Protein AF-A0A2E7A4J0-F1 (afdb_monomer_lite)

Sequence (205 aa):
MTERLRIVINPVEHQPTSQVLAVAAALALEWAAPYVTSVIGNDGPFVIQPEDDAVGGLLRLDPERSERLQLAGRDALSEVESQICIAEDDEGNWNIPDRLDSWWVTGVALSATEFVGTTTTGIAIAETLAISNRTEQRCIELLEKSQRWAMEQIDDLLRATATSNPRILADTLLSLSSEVETLADTHAILRARYQADIDTISEHL

Foldseek 3Di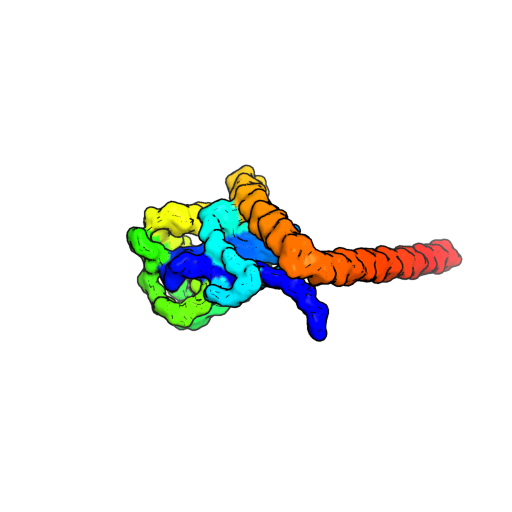:
DQDFAEEEEEQPDLALLSLLLSVLLQLLLCVLCVSYHYYYDDDDPHYDYGDLLSLLSVVSDDPVLLVVLLVLLCVQQVHDDDAQAWDADPVRHTPGDSPDHSSSSNSSLLNHPYQHDDDPSSVSNRVSSPDPDCPDPVSVSSSVSSNVVSVVSVVVSQVVCCVPPVVSVVVSVVVVVVVVVVVVVVVVVVVVVVVVVVVVVVVVD

Radius of gyration: 21.29 Å; chains: 1; bounding box: 58×55×46 Å

Structure (mmCIF, N/CA/C/O backbone):
data_AF-A0A2E7A4J0-F1
#
_entry.id   AF-A0A2E7A4J0-F1
#
loop_
_atom_site.group_PDB
_atom_site.id
_atom_site.type_symbol
_atom_site.label_atom_id
_atom_site.label_alt_id
_atom_site.label_comp_id
_atom_site.label_asym_id
_atom_site.label_entity_id
_atom_site.label_seq_id
_atom_site.pdbx_PDB_ins_code
_atom_site.Cartn_x
_atom_site.Cartn_y
_atom_site.Cartn_z
_atom_site.occupancy
_atom_site.B_iso_or_equiv
_atom_site.auth_seq_id
_atom_site.auth_comp_id
_atom_site.auth_asym_id
_atom_site.auth_atom_id
_atom_site.pdbx_PDB_model_num
ATOM 1 N N . MET A 1 1 ? 0.629 11.114 -23.740 1.00 42.91 1 MET A N 1
ATOM 2 C CA . MET A 1 1 ? 0.769 10.637 -22.350 1.00 42.91 1 MET A CA 1
ATOM 3 C C . MET A 1 1 ? 1.677 9.430 -22.406 1.00 42.91 1 MET A C 1
ATOM 5 O O . MET A 1 1 ? 1.360 8.526 -23.164 1.00 42.91 1 MET A O 1
ATOM 9 N N . THR A 1 2 ? 2.819 9.455 -21.724 1.00 51.00 2 THR A N 1
ATOM 10 C CA . THR A 1 2 ? 3.721 8.299 -21.626 1.00 51.00 2 THR A CA 1
ATOM 11 C C . THR A 1 2 ? 2.954 7.162 -20.952 1.00 51.00 2 THR A C 1
ATOM 13 O O . THR A 1 2 ? 2.375 7.383 -19.887 1.00 51.00 2 THR A O 1
ATOM 16 N N . GLU A 1 3 ? 2.871 5.990 -21.582 1.00 62.53 3 GLU A N 1
ATOM 17 C CA . GLU A 1 3 ? 2.291 4.803 -20.949 1.00 62.53 3 GLU A CA 1
ATOM 18 C C . GLU A 1 3 ? 3.150 4.466 -19.727 1.00 62.53 3 GLU A C 1
ATOM 20 O O . GLU A 1 3 ? 4.309 4.085 -19.861 1.00 62.53 3 GLU A O 1
ATOM 25 N N . ARG A 1 4 ? 2.615 4.698 -18.524 1.00 73.94 4 ARG A N 1
ATOM 26 C CA . ARG A 1 4 ? 3.288 4.335 -17.275 1.00 73.94 4 ARG A CA 1
ATOM 27 C C . ARG A 1 4 ? 2.961 2.892 -16.932 1.00 73.94 4 ARG A C 1
ATOM 29 O O . ARG A 1 4 ? 1.834 2.442 -17.146 1.00 73.94 4 ARG A O 1
ATOM 36 N N . LEU A 1 5 ? 3.935 2.201 -16.348 1.00 89.38 5 LEU A N 1
ATOM 37 C CA . LEU A 1 5 ? 3.707 0.922 -15.688 1.00 89.38 5 LEU A CA 1
ATOM 38 C C . LEU A 1 5 ? 2.566 1.074 -14.682 1.00 89.38 5 LEU A C 1
ATOM 40 O O . LEU A 1 5 ? 2.561 2.015 -13.886 1.00 89.38 5 LEU A O 1
ATOM 44 N N . ARG A 1 6 ? 1.586 0.173 -14.744 1.00 91.94 6 ARG A N 1
ATOM 45 C CA . ARG A 1 6 ? 0.378 0.252 -13.924 1.00 91.94 6 ARG A CA 1
ATOM 46 C C . ARG A 1 6 ? 0.058 -1.101 -13.311 1.00 91.94 6 ARG A C 1
ATOM 48 O O . ARG A 1 6 ? -0.037 -2.084 -14.039 1.00 91.94 6 ARG A O 1
ATOM 55 N N . ILE A 1 7 ? -0.177 -1.100 -12.004 1.00 94.69 7 ILE A N 1
ATOM 56 C CA . ILE A 1 7 ? -0.717 -2.233 -11.252 1.00 94.69 7 ILE A CA 1
ATOM 57 C C . ILE A 1 7 ? -2.124 -1.862 -10.793 1.00 94.69 7 ILE A C 1
ATOM 59 O O . ILE A 1 7 ? -2.359 -0.765 -10.279 1.00 94.69 7 ILE A O 1
ATOM 63 N N . VAL A 1 8 ? -3.065 -2.776 -10.996 1.00 95.19 8 VAL A N 1
ATOM 64 C CA . VAL A 1 8 ? -4.422 -2.677 -10.468 1.00 95.19 8 VAL A CA 1
ATOM 65 C C . VAL A 1 8 ? -4.561 -3.641 -9.302 1.00 95.19 8 VAL A C 1
ATOM 67 O O . VAL A 1 8 ? -4.336 -4.837 -9.449 1.00 95.19 8 VAL A O 1
ATOM 70 N N . ILE A 1 9 ? -4.912 -3.108 -8.141 1.00 96.19 9 ILE A N 1
ATOM 71 C CA . ILE A 1 9 ? -5.111 -3.868 -6.913 1.00 96.19 9 ILE A CA 1
ATOM 72 C C . ILE A 1 9 ? -6.598 -4.149 -6.809 1.00 96.19 9 ILE A C 1
ATOM 74 O O . ILE A 1 9 ? -7.396 -3.230 -6.614 1.00 96.19 9 ILE A O 1
ATOM 78 N N . ASN A 1 10 ? -6.955 -5.415 -6.962 1.00 94.50 10 ASN A N 1
ATOM 79 C CA . ASN A 1 10 ? -8.327 -5.866 -6.881 1.00 94.50 10 ASN A CA 1
ATOM 80 C C . ASN A 1 10 ? -8.594 -6.410 -5.473 1.00 94.50 10 ASN A C 1
ATOM 82 O O . ASN A 1 10 ? -8.055 -7.470 -5.136 1.00 94.50 10 ASN A O 1
ATOM 86 N N . PRO A 1 11 ? -9.383 -5.714 -4.636 1.00 89.56 11 PRO A N 1
ATOM 87 C CA . PRO A 1 11 ? -9.842 -6.298 -3.387 1.00 89.56 11 PRO A CA 1
ATOM 88 C C . PRO A 1 11 ? -10.681 -7.533 -3.733 1.00 89.56 11 PRO A C 1
ATOM 90 O O . PRO A 1 11 ? -11.629 -7.442 -4.508 1.00 89.56 11 PRO A O 1
ATOM 93 N N . VAL A 1 12 ? -10.301 -8.695 -3.193 1.00 75.88 12 VAL A N 1
ATOM 94 C CA . VAL A 1 12 ? -10.914 -9.994 -3.537 1.00 75.88 12 VAL A CA 1
ATOM 95 C C . VAL A 1 12 ? -12.431 -9.966 -3.323 1.00 75.88 12 VAL A C 1
ATOM 97 O O . VAL A 1 12 ? -13.177 -10.618 -4.052 1.00 75.88 12 VAL A O 1
ATOM 100 N N . GLU A 1 13 ? -12.880 -9.156 -2.365 1.00 79.06 13 GLU A N 1
ATOM 101 C CA . GLU A 1 13 ? -14.264 -9.034 -1.941 1.00 79.06 13 GLU A CA 1
ATOM 102 C C . GLU A 1 13 ? -14.595 -7.580 -1.521 1.00 79.06 13 GLU A C 1
ATOM 104 O O . GLU A 1 13 ? -13.719 -6.714 -1.402 1.00 79.06 13 GLU A O 1
ATOM 109 N N . HIS A 1 14 ? -15.883 -7.274 -1.332 1.00 82.06 14 HIS A N 1
ATOM 110 C CA . HIS A 1 14 ? -16.352 -5.912 -1.037 1.00 82.06 14 HIS A CA 1
ATOM 111 C C . HIS A 1 14 ? -16.321 -5.537 0.450 1.00 82.06 14 HIS A C 1
ATOM 113 O O . HIS A 1 14 ? -16.636 -4.392 0.772 1.00 82.06 14 HIS A O 1
ATOM 119 N N . GLN A 1 15 ? -15.935 -6.446 1.350 1.00 90.62 15 GLN A N 1
ATOM 120 C CA . GLN A 1 15 ? -15.975 -6.151 2.779 1.00 90.62 15 GLN A CA 1
ATOM 121 C C . GLN A 1 15 ? -14.879 -5.156 3.182 1.00 90.62 15 GLN A C 1
ATOM 123 O O . GLN A 1 15 ? -13.783 -5.160 2.603 1.00 90.62 15 GLN A O 1
ATOM 128 N N . PRO A 1 16 ? -15.141 -4.326 4.205 1.00 92.62 16 PRO A N 1
ATOM 129 C CA . PRO A 1 16 ? -14.203 -3.349 4.734 1.00 92.62 16 PRO A CA 1
ATOM 130 C C . PRO A 1 16 ? -12.771 -3.856 4.960 1.00 92.62 16 PRO A C 1
ATOM 132 O O . PRO A 1 16 ? -11.822 -3.177 4.564 1.00 92.62 16 PRO A O 1
ATOM 135 N N . THR A 1 17 ? -12.589 -5.057 5.515 1.00 94.62 17 THR A N 1
ATOM 136 C CA . THR A 1 17 ? -11.255 -5.644 5.733 1.00 94.62 17 THR A CA 1
ATOM 137 C C . THR A 1 17 ? -10.464 -5.782 4.429 1.00 94.62 17 THR A C 1
ATOM 139 O O . THR A 1 17 ? -9.330 -5.305 4.334 1.00 94.62 17 THR A O 1
ATOM 142 N N . SER A 1 18 ? -11.079 -6.352 3.390 1.00 93.94 18 SER A N 1
ATOM 143 C CA . SER A 1 18 ? -10.480 -6.500 2.055 1.00 93.94 18 SER A CA 1
ATOM 144 C C . SER A 1 18 ? -10.152 -5.146 1.417 1.00 93.94 18 SER A C 1
ATOM 146 O O . SER A 1 18 ? -9.137 -4.996 0.732 1.00 93.94 18 SER A O 1
ATOM 148 N N . GLN A 1 19 ? -10.981 -4.131 1.671 1.00 94.06 19 GLN A N 1
ATOM 149 C CA . GLN A 1 19 ? -10.748 -2.770 1.188 1.00 94.06 19 GLN A CA 1
ATOM 150 C C . GLN A 1 19 ? -9.535 -2.110 1.864 1.00 94.06 19 GLN A C 1
ATOM 152 O O . GLN A 1 19 ? -8.721 -1.486 1.180 1.00 94.06 19 GLN A O 1
ATOM 157 N N . VAL A 1 20 ? -9.367 -2.276 3.180 1.00 95.75 20 VAL A N 1
ATOM 158 C CA . VAL A 1 20 ? -8.174 -1.782 3.891 1.00 95.75 20 VAL A CA 1
ATOM 159 C C . VAL A 1 20 ? -6.916 -2.502 3.433 1.00 95.75 20 VAL A C 1
ATOM 161 O O . VAL A 1 20 ? -5.883 -1.860 3.229 1.00 95.75 20 VAL A O 1
ATOM 164 N N . LEU A 1 21 ? -7.001 -3.811 3.195 1.00 96.81 21 LEU A N 1
ATOM 165 C CA . LEU A 1 21 ? -5.881 -4.574 2.660 1.00 96.81 21 LEU A CA 1
ATOM 166 C C . LEU A 1 21 ? -5.447 -4.056 1.276 1.00 96.81 21 LEU A C 1
ATOM 168 O O . LEU A 1 21 ? -4.252 -3.911 1.014 1.00 96.81 21 LEU A O 1
ATOM 172 N N . ALA A 1 22 ? -6.399 -3.695 0.411 1.00 96.25 22 ALA A N 1
ATOM 173 C CA . ALA A 1 22 ? -6.097 -3.089 -0.886 1.00 96.25 22 ALA A CA 1
ATOM 174 C C . ALA A 1 22 ? -5.392 -1.725 -0.759 1.00 96.25 22 ALA A C 1
ATOM 176 O O . ALA A 1 22 ? -4.479 -1.429 -1.534 1.00 96.25 22 ALA A O 1
ATOM 177 N N . VAL A 1 23 ? -5.758 -0.910 0.236 1.00 96.50 23 VAL A N 1
ATOM 178 C CA . VAL A 1 23 ? -5.049 0.345 0.537 1.00 96.50 23 VAL A CA 1
ATOM 179 C C . VAL A 1 23 ? -3.640 0.077 1.062 1.00 96.50 23 VAL A C 1
ATOM 181 O O . VAL A 1 23 ? -2.691 0.721 0.612 1.00 96.50 23 VAL A O 1
ATOM 184 N N . ALA A 1 24 ? -3.471 -0.897 1.957 1.00 96.94 24 ALA A N 1
ATOM 185 C CA . ALA A 1 24 ? -2.158 -1.295 2.457 1.00 96.94 24 ALA A CA 1
ATOM 186 C C . ALA A 1 24 ? -1.229 -1.730 1.312 1.00 96.94 24 ALA A C 1
ATOM 188 O O . ALA A 1 24 ? -0.105 -1.241 1.197 1.00 96.94 24 ALA A O 1
ATOM 189 N N . ALA A 1 25 ? -1.736 -2.560 0.399 1.00 97.00 25 ALA A N 1
ATOM 190 C CA . ALA A 1 25 ? -1.042 -2.957 -0.820 1.00 97.00 25 ALA A CA 1
ATOM 191 C C . ALA A 1 25 ? -0.678 -1.769 -1.720 1.00 97.00 25 ALA A C 1
ATOM 193 O O . ALA A 1 25 ? 0.445 -1.703 -2.226 1.00 97.00 25 ALA A O 1
ATOM 194 N N . ALA A 1 26 ? -1.586 -0.803 -1.893 1.00 95.94 26 ALA A N 1
ATOM 195 C CA . ALA A 1 26 ? -1.315 0.393 -2.687 1.00 95.94 26 ALA A CA 1
ATOM 196 C C . ALA A 1 26 ? -0.145 1.195 -2.113 1.00 95.94 26 ALA A C 1
ATOM 198 O O . ALA A 1 26 ? 0.758 1.573 -2.857 1.00 95.94 26 ALA A O 1
ATOM 199 N N . LEU A 1 27 ? -0.126 1.385 -0.793 1.00 95.06 27 LEU A N 1
ATOM 200 C CA . LEU A 1 27 ? 0.941 2.092 -0.084 1.00 95.06 27 LEU A CA 1
ATOM 201 C C . LEU A 1 27 ? 2.273 1.332 -0.127 1.00 95.06 27 LEU A C 1
ATOM 203 O O . LEU A 1 27 ? 3.330 1.944 -0.292 1.00 95.06 27 LEU A O 1
ATOM 207 N N . ALA A 1 28 ? 2.233 0.003 -0.013 1.00 95.62 28 ALA A N 1
ATOM 208 C CA . ALA A 1 28 ? 3.417 -0.842 -0.131 1.00 95.62 28 ALA A CA 1
ATOM 209 C C . ALA A 1 28 ? 4.065 -0.711 -1.522 1.00 95.62 28 ALA A C 1
ATOM 211 O O . ALA A 1 28 ? 5.277 -0.511 -1.629 1.00 95.62 28 ALA A O 1
ATOM 212 N N . LEU A 1 29 ? 3.251 -0.752 -2.582 1.00 94.94 29 LEU A N 1
ATOM 213 C CA . LEU A 1 29 ? 3.708 -0.603 -3.965 1.00 94.94 29 LEU A CA 1
ATOM 214 C C . LEU A 1 29 ? 4.177 0.819 -4.285 1.00 94.94 29 LEU A C 1
ATOM 216 O O . LEU A 1 29 ? 5.214 0.974 -4.925 1.00 94.94 29 LEU A O 1
ATOM 220 N N . GLU A 1 30 ? 3.449 1.845 -3.823 1.00 92.44 30 GLU A N 1
ATOM 221 C CA . GLU A 1 30 ? 3.829 3.260 -3.977 1.00 92.44 30 GLU A CA 1
ATOM 222 C C . GLU A 1 30 ? 5.240 3.501 -3.425 1.00 92.44 30 GLU A C 1
ATOM 224 O O . GLU A 1 30 ? 6.052 4.189 -4.045 1.00 92.44 30 GLU A O 1
ATOM 229 N N . TRP A 1 31 ? 5.557 2.881 -2.286 1.00 90.00 31 TRP A N 1
ATOM 230 C CA . TRP A 1 31 ? 6.870 3.003 -1.669 1.00 90.00 31 TRP A CA 1
ATOM 231 C C . TRP A 1 31 ? 7.952 2.179 -2.380 1.00 90.00 31 TRP A C 1
ATOM 233 O O . TRP A 1 31 ? 9.072 2.658 -2.556 1.00 90.00 31 TRP A O 1
ATOM 243 N N . ALA A 1 32 ? 7.640 0.946 -2.787 1.00 90.38 32 ALA A N 1
ATOM 244 C CA . ALA A 1 32 ? 8.610 0.050 -3.417 1.00 90.38 32 ALA A CA 1
ATOM 245 C C . ALA A 1 32 ? 8.987 0.477 -4.849 1.00 90.38 32 ALA A C 1
ATOM 247 O O . ALA A 1 32 ? 10.144 0.334 -5.249 1.00 90.38 32 ALA A O 1
ATOM 248 N N . ALA A 1 33 ? 8.040 1.022 -5.616 1.00 89.38 33 ALA A N 1
ATOM 249 C CA . ALA A 1 33 ? 8.274 1.519 -6.968 1.00 89.38 33 ALA A CA 1
ATOM 250 C C . ALA A 1 33 ? 7.430 2.772 -7.261 1.00 89.38 33 ALA A C 1
ATOM 252 O O . ALA A 1 33 ? 6.379 2.672 -7.896 1.00 89.38 33 ALA A O 1
ATOM 253 N N . PRO A 1 34 ? 7.915 3.979 -6.916 1.00 85.62 34 PRO A N 1
ATOM 254 C CA . PRO A 1 34 ? 7.180 5.231 -7.147 1.00 85.62 34 PRO A CA 1
ATOM 255 C C . PRO A 1 34 ? 6.966 5.564 -8.637 1.00 85.62 34 PRO A C 1
ATOM 257 O O . PRO A 1 34 ? 6.183 6.446 -8.983 1.00 85.62 34 PRO A O 1
ATOM 260 N N . TYR A 1 35 ? 7.660 4.863 -9.536 1.00 85.50 35 TYR A N 1
ATOM 261 C CA . TYR A 1 35 ? 7.495 4.961 -10.987 1.00 85.50 35 TYR A CA 1
ATOM 262 C C . TYR A 1 35 ? 6.366 4.074 -11.537 1.00 85.50 35 TYR A C 1
ATOM 264 O O . TYR A 1 35 ? 5.996 4.207 -12.707 1.00 85.50 35 TYR A O 1
ATOM 272 N N . VAL A 1 36 ? 5.808 3.183 -10.713 1.00 89.75 36 VAL A N 1
ATOM 273 C CA . VAL A 1 36 ? 4.638 2.364 -11.036 1.00 89.75 36 VAL A CA 1
ATOM 274 C C . VAL A 1 36 ? 3.390 3.053 -10.493 1.00 89.75 36 VAL A C 1
ATOM 276 O O . VAL A 1 36 ? 3.319 3.464 -9.341 1.00 89.75 36 VAL A O 1
ATOM 279 N N . THR A 1 37 ? 2.374 3.185 -11.340 1.00 91.50 37 THR A N 1
ATOM 280 C CA . THR A 1 37 ? 1.069 3.706 -10.932 1.00 91.50 37 THR A CA 1
ATOM 281 C C . THR A 1 37 ? 0.231 2.573 -10.347 1.00 91.50 37 THR A C 1
ATOM 283 O O . THR A 1 37 ? -0.244 1.709 -11.084 1.00 91.50 37 THR A O 1
ATOM 286 N N . SER A 1 38 ? 0.022 2.595 -9.036 1.00 92.62 38 SER A N 1
ATOM 287 C CA . SER A 1 38 ? -0.827 1.633 -8.326 1.00 92.62 38 SER A CA 1
ATOM 288 C C . SER A 1 38 ? -2.217 2.215 -8.108 1.00 92.62 38 SER A C 1
ATOM 290 O O . SER A 1 38 ? -2.352 3.326 -7.597 1.00 92.62 38 SER A O 1
ATOM 292 N N . VAL A 1 39 ? -3.261 1.489 -8.504 1.00 93.06 39 VAL A N 1
ATOM 293 C CA . VAL A 1 39 ? -4.654 1.928 -8.324 1.00 93.06 39 VAL A CA 1
ATOM 294 C C . VAL A 1 39 ? -5.530 0.787 -7.843 1.00 93.06 39 VAL A C 1
ATOM 296 O O . VAL A 1 39 ? -5.368 -0.345 -8.283 1.00 93.06 39 VAL A O 1
ATOM 299 N N . ILE A 1 40 ? -6.490 1.095 -6.977 1.00 93.56 40 ILE A N 1
ATOM 300 C CA . ILE A 1 40 ? -7.493 0.128 -6.531 1.00 93.56 40 ILE A CA 1
ATOM 301 C C . ILE A 1 40 ? -8.599 0.055 -7.588 1.00 93.56 40 ILE A C 1
ATOM 303 O O . ILE A 1 40 ? -9.092 1.087 -8.050 1.00 93.56 40 ILE A O 1
ATOM 307 N N . GLY A 1 41 ? -8.961 -1.153 -8.009 1.00 90.88 41 GLY A N 1
ATOM 308 C CA . GLY A 1 41 ? -10.000 -1.375 -9.008 1.00 90.88 41 GLY A CA 1
ATOM 309 C C . GLY A 1 41 ? -10.023 -2.805 -9.533 1.00 90.88 41 GLY A C 1
ATOM 310 O O . GLY A 1 41 ? -9.262 -3.657 -9.092 1.00 90.88 41 GLY A O 1
ATOM 311 N N . ASN A 1 42 ? -10.889 -3.055 -10.515 1.00 87.75 42 ASN A N 1
ATOM 312 C CA . ASN A 1 42 ? -11.214 -4.425 -10.933 1.00 87.75 42 ASN A CA 1
ATOM 313 C C . ASN A 1 42 ? -10.660 -4.797 -12.315 1.00 87.75 42 ASN A C 1
ATOM 315 O O . ASN A 1 42 ? -10.758 -5.953 -12.714 1.00 87.75 42 ASN A O 1
ATOM 319 N N . ASP A 1 43 ? -10.129 -3.829 -13.067 1.00 85.62 43 ASP A N 1
ATOM 320 C CA . ASP A 1 43 ? -9.708 -4.036 -14.453 1.00 85.62 43 ASP A CA 1
ATOM 321 C C . ASP A 1 43 ? -8.467 -3.213 -14.813 1.00 85.62 43 ASP A C 1
ATOM 323 O O . ASP A 1 43 ? -8.327 -2.042 -14.434 1.00 85.62 43 ASP A O 1
ATOM 327 N N . GLY A 1 44 ? -7.570 -3.843 -15.568 1.00 84.50 44 GLY A N 1
ATOM 328 C CA . GLY A 1 44 ? -6.328 -3.266 -16.049 1.00 84.50 44 GLY A CA 1
ATOM 329 C C . GLY A 1 44 ? -5.370 -4.295 -16.652 1.00 84.50 44 GLY A C 1
ATOM 330 O O . GLY A 1 44 ? -5.634 -5.495 -16.639 1.00 84.50 44 GLY A O 1
ATOM 331 N N . PRO A 1 45 ? -4.226 -3.827 -17.182 1.00 81.12 45 PRO A N 1
ATOM 332 C CA . PRO A 1 45 ? -3.261 -4.680 -17.881 1.00 81.12 45 PRO A CA 1
ATOM 333 C C . PRO A 1 45 ? -2.532 -5.665 -16.957 1.00 81.12 45 PRO A C 1
ATOM 335 O O . PRO A 1 45 ? -2.069 -6.705 -17.415 1.00 81.12 45 PRO A O 1
ATOM 338 N N . PHE A 1 46 ? -2.423 -5.335 -15.670 1.00 91.12 46 PHE A N 1
ATOM 339 C CA . PHE A 1 46 ? -1.826 -6.183 -14.649 1.00 91.12 46 PHE A CA 1
ATOM 340 C C . PHE A 1 46 ? -2.646 -6.032 -13.371 1.00 91.12 46 PHE A C 1
ATOM 342 O O . PHE A 1 46 ? -2.662 -4.955 -12.769 1.00 91.12 46 PHE A O 1
ATOM 349 N N . VAL A 1 47 ? -3.381 -7.083 -13.013 1.00 94.12 47 VAL A N 1
ATOM 350 C CA . VAL A 1 47 ? -4.278 -7.108 -11.854 1.00 94.12 47 VAL A CA 1
ATOM 351 C C . VAL A 1 47 ? -3.701 -8.060 -10.819 1.00 94.12 47 VAL A C 1
ATOM 353 O O . VAL A 1 47 ? -3.377 -9.198 -11.154 1.00 94.12 47 VAL A O 1
ATOM 356 N N . ILE A 1 48 ? -3.600 -7.601 -9.577 1.00 94.81 48 ILE A N 1
ATOM 357 C CA . ILE A 1 48 ? -3.147 -8.401 -8.439 1.00 94.81 48 ILE A CA 1
ATOM 358 C C . ILE A 1 48 ? -4.223 -8.435 -7.360 1.00 94.81 48 ILE A C 1
ATOM 360 O O . ILE A 1 48 ? -5.021 -7.503 -7.235 1.00 94.81 48 ILE A O 1
ATOM 364 N N . GLN A 1 49 ? -4.212 -9.497 -6.565 1.00 94.75 49 GLN A N 1
ATOM 365 C CA . GLN A 1 49 ? -4.978 -9.579 -5.329 1.00 94.75 49 GLN A CA 1
ATOM 366 C C . GLN A 1 49 ? -4.019 -9.321 -4.165 1.00 94.75 49 GLN A C 1
ATOM 368 O O . GLN A 1 49 ? -2.922 -9.882 -4.160 1.00 94.75 49 GLN A O 1
ATOM 373 N N . PRO A 1 50 ? -4.365 -8.432 -3.224 1.00 93.56 50 PRO A N 1
ATOM 374 C CA . PRO A 1 50 ? -3.488 -8.146 -2.105 1.00 93.56 50 PRO A CA 1
ATOM 375 C C . PRO A 1 50 ? -3.496 -9.314 -1.106 1.00 93.56 50 PRO A C 1
ATOM 377 O O . PRO A 1 50 ? -4.518 -9.970 -0.919 1.00 93.56 50 PRO A O 1
ATOM 380 N N . GLU A 1 51 ? -2.354 -9.555 -0.463 1.00 94.62 51 GLU A N 1
ATOM 381 C CA . GLU A 1 51 ? -2.167 -10.605 0.550 1.00 94.62 51 GLU A CA 1
ATOM 382 C C . GLU A 1 51 ? -1.854 -9.981 1.913 1.00 94.62 51 GLU A C 1
ATOM 384 O O . GLU A 1 51 ? -1.397 -8.839 1.974 1.00 94.62 51 GLU A O 1
ATOM 389 N N . ASP A 1 52 ? -2.036 -10.730 3.003 1.00 94.44 52 ASP A N 1
ATOM 390 C CA . ASP A 1 52 ? -1.822 -10.252 4.381 1.00 94.44 52 ASP A CA 1
ATOM 391 C C . ASP A 1 52 ? -0.418 -9.670 4.620 1.00 94.44 52 ASP A C 1
ATOM 393 O O . ASP A 1 52 ? -0.240 -8.755 5.427 1.00 94.44 52 ASP A O 1
ATOM 397 N N . ASP A 1 53 ? 0.588 -10.132 3.877 1.00 94.75 53 ASP A N 1
ATOM 398 C CA . ASP A 1 53 ? 1.943 -9.581 3.948 1.00 94.75 53 ASP A CA 1
ATOM 399 C C . ASP A 1 53 ? 1.998 -8.097 3.535 1.00 94.75 53 ASP A C 1
ATOM 401 O O . ASP A 1 53 ? 2.872 -7.357 3.992 1.00 94.75 53 ASP A O 1
ATOM 405 N N . ALA A 1 54 ? 1.034 -7.614 2.746 1.00 95.94 54 ALA A N 1
ATOM 406 C CA . ALA A 1 54 ? 0.932 -6.221 2.327 1.00 95.94 54 ALA A CA 1
ATOM 407 C C . ALA A 1 54 ? 0.487 -5.264 3.447 1.00 95.94 54 ALA A C 1
ATOM 409 O O . ALA A 1 54 ? 0.700 -4.056 3.310 1.00 95.94 54 ALA A O 1
ATOM 410 N N . VAL A 1 55 ? -0.081 -5.762 4.558 1.00 96.19 55 VAL A N 1
ATOM 411 C CA . VAL A 1 55 ? -0.672 -4.939 5.637 1.00 96.19 55 VAL A CA 1
ATOM 412 C C . VAL A 1 55 ? 0.321 -3.915 6.204 1.00 96.19 55 VAL A C 1
ATOM 414 O O . VAL A 1 55 ? -0.059 -2.782 6.512 1.00 96.19 55 VAL A O 1
ATOM 417 N N . GLY A 1 56 ? 1.615 -4.256 6.252 1.00 93.88 56 GLY A N 1
ATOM 418 C CA . GLY A 1 56 ? 2.678 -3.339 6.681 1.00 93.88 56 GLY A CA 1
ATOM 419 C C . GLY A 1 56 ? 2.759 -2.036 5.869 1.00 93.88 56 GLY A C 1
ATOM 420 O O . GLY A 1 56 ? 3.326 -1.053 6.346 1.00 93.88 56 GLY A O 1
ATOM 421 N N . GLY A 1 57 ? 2.141 -1.971 4.686 1.00 94.19 57 GLY A N 1
ATOM 422 C CA . GLY A 1 57 ? 2.026 -0.754 3.888 1.00 94.19 57 GLY A CA 1
ATOM 423 C C . GLY A 1 57 ? 1.281 0.375 4.606 1.00 94.19 57 GLY A C 1
ATOM 424 O O . GLY A 1 57 ? 1.629 1.538 4.412 1.00 94.19 57 GLY A O 1
ATOM 425 N N . LEU A 1 58 ? 0.349 0.071 5.520 1.00 94.69 58 LEU A N 1
ATOM 426 C CA . LEU A 1 58 ? -0.331 1.089 6.340 1.00 94.69 58 LEU A CA 1
ATOM 427 C C . LEU A 1 58 ? 0.654 1.910 7.188 1.00 94.69 58 LEU A C 1
ATOM 429 O O . LEU A 1 58 ? 0.464 3.110 7.386 1.00 94.69 58 LEU A O 1
ATOM 433 N N . LEU A 1 59 ? 1.755 1.295 7.630 1.00 92.06 59 LEU A N 1
ATOM 434 C CA . LEU A 1 59 ? 2.796 1.954 8.426 1.00 92.06 59 LEU A CA 1
ATOM 435 C C . LEU A 1 59 ? 3.621 2.963 7.605 1.00 92.06 59 LEU A C 1
ATOM 437 O O . LEU A 1 59 ? 4.340 3.785 8.181 1.00 92.06 59 LEU A O 1
ATOM 441 N N . ARG A 1 60 ? 3.520 2.922 6.267 1.00 89.38 60 ARG A N 1
ATOM 442 C CA . ARG A 1 60 ? 4.180 3.864 5.348 1.00 89.38 60 ARG A CA 1
ATOM 443 C C . ARG A 1 60 ? 3.449 5.200 5.239 1.00 89.38 60 ARG A C 1
ATOM 445 O O . ARG A 1 60 ? 4.036 6.139 4.708 1.00 89.38 60 ARG A O 1
ATOM 452 N N . LEU A 1 61 ? 2.219 5.314 5.753 1.00 89.44 61 LEU A N 1
ATOM 453 C CA . LEU A 1 61 ? 1.528 6.600 5.825 1.00 89.44 61 LEU A CA 1
ATOM 454 C C . LEU A 1 61 ? 2.340 7.576 6.677 1.00 89.44 61 LEU A C 1
ATOM 456 O O . LEU A 1 61 ? 2.703 7.291 7.828 1.00 89.44 61 LEU A O 1
ATOM 460 N N . ASP A 1 62 ? 2.630 8.742 6.115 1.00 87.19 62 ASP A N 1
ATOM 461 C CA . ASP A 1 62 ? 3.140 9.855 6.896 1.00 87.19 62 ASP A CA 1
ATOM 462 C C . ASP A 1 62 ? 2.041 10.400 7.833 1.00 87.19 62 ASP A C 1
ATOM 464 O O . ASP A 1 62 ? 0.848 10.143 7.620 1.00 87.19 62 ASP A O 1
ATOM 468 N N . PRO A 1 63 ? 2.424 11.120 8.902 1.00 87.00 63 PRO A N 1
ATOM 469 C CA . PRO A 1 63 ? 1.465 11.630 9.876 1.00 87.00 63 PRO A CA 1
ATOM 470 C C . PRO A 1 63 ? 0.374 12.521 9.269 1.00 87.00 63 PRO A C 1
ATOM 472 O O . PRO A 1 63 ? -0.777 12.407 9.677 1.00 87.00 63 PRO A O 1
ATOM 475 N N . GLU A 1 64 ? 0.702 13.350 8.273 1.00 90.75 64 GLU A N 1
ATOM 476 C CA . GLU A 1 64 ? -0.250 14.280 7.655 1.00 90.75 64 GLU A CA 1
ATOM 477 C C . GLU A 1 64 ? -1.293 13.527 6.816 1.00 90.75 64 GLU A C 1
ATOM 479 O O . GLU A 1 64 ? -2.496 13.766 6.947 1.00 90.75 64 GLU A O 1
ATOM 484 N N . ARG A 1 65 ? -0.864 12.567 5.982 1.00 90.25 65 ARG A N 1
ATOM 485 C CA . ARG A 1 65 ? -1.788 11.693 5.235 1.00 90.25 65 ARG A CA 1
ATOM 486 C C . ARG A 1 65 ? -2.654 10.860 6.175 1.00 90.25 65 ARG A C 1
ATOM 488 O O . ARG A 1 65 ? -3.843 10.707 5.903 1.00 90.25 65 ARG A O 1
ATOM 495 N N . SER A 1 66 ? -2.081 10.344 7.263 1.00 90.75 66 SER A N 1
ATOM 496 C CA . SER A 1 66 ? -2.823 9.567 8.262 1.00 90.75 66 SER A CA 1
ATOM 497 C C . SER A 1 66 ? -3.913 10.405 8.933 1.00 90.75 66 SER A C 1
ATOM 499 O O . SER A 1 66 ? -5.069 9.992 8.948 1.00 90.75 66 SER A O 1
ATOM 501 N N . GLU A 1 67 ? -3.588 11.612 9.405 1.00 91.06 67 GLU A N 1
ATOM 502 C CA . GLU A 1 67 ? -4.553 12.523 10.035 1.00 91.06 67 GLU A CA 1
ATOM 503 C C . GLU A 1 67 ? -5.683 12.911 9.069 1.00 91.06 67 GLU A C 1
ATOM 505 O O . GLU A 1 67 ? -6.862 12.862 9.419 1.00 91.06 67 GLU A O 1
ATOM 510 N N . ARG A 1 68 ? -5.346 13.217 7.811 1.00 92.50 68 ARG A N 1
ATOM 511 C CA . ARG A 1 68 ? -6.343 13.535 6.779 1.00 92.50 68 ARG A CA 1
ATOM 512 C C . ARG A 1 68 ? -7.272 12.363 6.471 1.00 92.50 68 ARG A C 1
ATOM 514 O O . ARG A 1 68 ? -8.467 12.581 6.277 1.00 92.50 68 ARG A O 1
ATOM 521 N N . LEU A 1 69 ? -6.744 11.139 6.411 1.00 92.81 69 LEU A N 1
ATOM 522 C CA . LEU A 1 69 ? -7.559 9.937 6.216 1.00 92.81 69 LEU A CA 1
ATOM 523 C C . LEU A 1 69 ? -8.456 9.672 7.425 1.00 92.81 69 LEU A C 1
ATOM 525 O O . LEU A 1 69 ? -9.620 9.335 7.236 1.00 92.81 69 LEU A O 1
ATOM 529 N N . GLN A 1 70 ? -7.953 9.873 8.644 1.00 91.62 70 GLN A N 1
ATOM 530 C CA . GLN A 1 70 ? -8.757 9.739 9.859 1.00 91.62 70 GLN A CA 1
ATOM 531 C C . GLN A 1 70 ? -9.946 10.706 9.859 1.00 91.62 70 GLN A C 1
ATOM 533 O O . GLN A 1 70 ? -11.086 10.289 10.060 1.00 91.62 70 GLN A O 1
ATOM 538 N N . LEU A 1 71 ? -9.705 11.984 9.551 1.00 90.56 71 LEU A N 1
ATOM 539 C CA . LEU A 1 71 ? -10.771 12.984 9.430 1.00 90.56 71 LEU A CA 1
ATOM 540 C C . LEU A 1 71 ? -11.812 12.577 8.380 1.00 90.56 71 LEU A C 1
ATOM 542 O O . LEU A 1 71 ? -13.003 12.568 8.673 1.00 90.56 71 LEU A O 1
ATOM 546 N N . ALA A 1 72 ? -11.367 12.149 7.194 1.00 89.50 72 ALA A N 1
ATOM 547 C CA . ALA A 1 72 ? -12.272 11.689 6.144 1.00 89.50 72 ALA A CA 1
ATOM 548 C C . ALA A 1 72 ? -13.093 10.454 6.564 1.00 89.50 72 ALA A C 1
ATOM 550 O O . ALA A 1 72 ? -14.277 10.368 6.246 1.00 89.50 72 ALA A O 1
ATOM 551 N N . GLY A 1 73 ? -12.490 9.513 7.297 1.00 88.31 73 GLY A N 1
ATOM 552 C CA . GLY A 1 73 ? -13.184 8.340 7.829 1.00 88.31 73 GLY A CA 1
ATOM 553 C C . GLY A 1 73 ? -14.244 8.694 8.872 1.00 88.31 73 GLY A C 1
ATOM 554 O O . GLY A 1 73 ? -15.358 8.174 8.828 1.00 88.31 73 GLY A O 1
ATOM 555 N N . ARG A 1 74 ? -13.934 9.625 9.781 1.00 87.94 74 ARG A N 1
ATOM 556 C CA . ARG A 1 74 ? -14.890 10.146 10.773 1.00 87.94 74 ARG A CA 1
ATOM 557 C C . ARG A 1 74 ? -16.065 10.864 10.117 1.00 87.94 74 ARG A C 1
ATOM 559 O O . ARG A 1 74 ? -17.219 10.582 10.445 1.00 87.94 74 ARG A O 1
ATOM 566 N N . ASP A 1 75 ? -15.776 11.722 9.143 1.00 87.00 75 ASP A N 1
ATOM 567 C CA . ASP A 1 75 ? -16.796 12.426 8.363 1.00 87.00 75 ASP A CA 1
ATOM 568 C C . ASP A 1 75 ? -17.710 11.440 7.622 1.00 87.00 75 ASP A C 1
ATOM 570 O O . ASP A 1 75 ? -18.930 11.616 7.597 1.00 87.00 75 ASP A O 1
ATOM 574 N N . ALA A 1 76 ? -17.142 10.361 7.077 1.00 84.56 76 ALA A N 1
ATOM 575 C CA . ALA A 1 76 ? -17.889 9.325 6.373 1.00 84.56 76 ALA A CA 1
ATOM 576 C C . ALA A 1 76 ? -18.884 8.566 7.272 1.00 84.56 76 ALA A C 1
ATOM 578 O O . ALA A 1 76 ? -19.948 8.160 6.802 1.00 84.56 76 ALA A O 1
ATOM 579 N N . LEU A 1 77 ? -18.579 8.419 8.565 1.00 82.69 77 LEU A N 1
ATOM 580 C CA . LEU A 1 77 ? -19.501 7.859 9.561 1.00 82.69 77 LEU A CA 1
ATOM 581 C C . LEU A 1 77 ? -20.454 8.903 10.162 1.00 82.69 77 LEU A C 1
ATOM 583 O O . LEU A 1 77 ? -21.364 8.542 10.903 1.00 82.69 77 LEU A O 1
ATOM 587 N N . SER A 1 78 ? -20.285 10.191 9.832 1.00 75.88 78 SER A N 1
ATOM 588 C CA . SER A 1 78 ? -20.947 11.311 10.523 1.00 75.88 78 SER A CA 1
ATOM 589 C C . SER A 1 78 ? -20.676 11.326 12.038 1.00 75.88 78 SER A C 1
ATOM 591 O O . SER A 1 78 ? -21.496 11.811 12.820 1.00 75.88 78 SER A O 1
ATOM 593 N N . GLU A 1 79 ? -19.518 10.809 12.457 1.00 63.91 79 GLU A N 1
ATOM 594 C CA . GLU A 1 79 ? -19.114 10.676 13.856 1.00 63.91 79 GLU A CA 1
ATOM 595 C C . GLU A 1 79 ? -17.980 11.651 14.194 1.00 63.91 79 GLU A C 1
ATOM 597 O O . GLU A 1 79 ? -16.804 11.394 13.938 1.00 63.91 79 GLU A O 1
ATOM 602 N N . VAL A 1 80 ? -18.332 12.792 14.794 1.00 55.94 80 VAL A N 1
ATOM 603 C CA . VAL A 1 80 ? -17.368 13.873 15.078 1.00 55.94 80 VAL A CA 1
ATOM 604 C C . VAL A 1 80 ? -16.690 13.715 16.452 1.00 55.94 80 VAL A C 1
ATOM 606 O O . VAL A 1 80 ? -15.550 14.138 16.615 1.00 55.94 80 VAL A O 1
ATOM 609 N N . GLU A 1 81 ? -17.335 13.063 17.431 1.00 55.66 81 GLU A N 1
ATOM 610 C CA . GLU A 1 81 ? -16.843 13.000 18.828 1.00 55.66 81 GLU A CA 1
ATOM 611 C C . GLU A 1 81 ? -16.974 11.624 19.518 1.00 55.66 81 GLU A C 1
ATOM 613 O O . GLU A 1 81 ? -16.551 11.468 20.664 1.00 55.66 81 GLU A O 1
ATOM 618 N N . SER A 1 82 ? -17.538 10.607 18.860 1.00 65.56 82 SER A N 1
ATOM 619 C CA . SER A 1 82 ? -17.729 9.271 19.443 1.00 65.56 82 SER A CA 1
ATOM 620 C C . SER A 1 82 ? -16.481 8.383 19.347 1.00 65.56 82 SER A C 1
ATOM 622 O O . SER A 1 82 ? -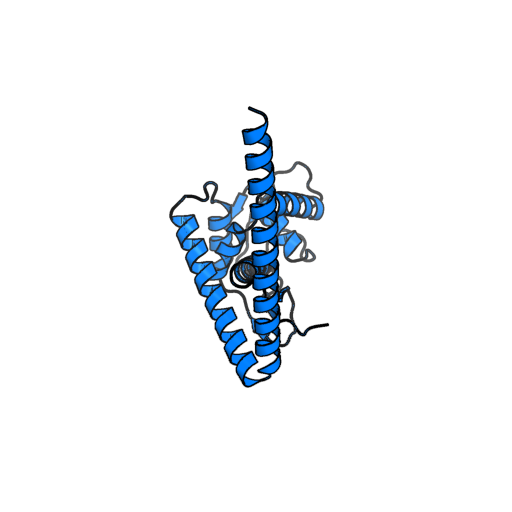15.631 8.523 18.458 1.00 65.56 82 SER A O 1
ATOM 624 N N . GLN A 1 83 ? -16.374 7.461 20.311 1.00 81.50 83 GLN A N 1
ATOM 625 C CA . GLN A 1 83 ? -15.474 6.313 20.226 1.00 81.50 83 GLN A CA 1
ATOM 626 C C . GLN A 1 83 ? -15.936 5.422 19.074 1.00 81.50 83 GLN A C 1
ATOM 628 O O . GLN A 1 83 ? -17.085 4.985 19.061 1.00 81.50 83 GLN A O 1
ATOM 633 N N . ILE A 1 84 ? -15.032 5.155 18.133 1.00 86.12 84 ILE A N 1
ATOM 634 C CA . ILE A 1 84 ? -15.275 4.237 17.022 1.00 86.12 84 ILE A CA 1
ATOM 635 C C . ILE A 1 84 ? -14.730 2.874 17.453 1.00 86.12 84 ILE A C 1
ATOM 637 O O . ILE A 1 84 ? -13.515 2.695 17.570 1.00 86.12 84 ILE A O 1
ATOM 641 N N . CYS A 1 85 ? -15.632 1.932 17.715 1.00 89.50 85 CYS A N 1
ATOM 642 C CA . CYS A 1 85 ? -15.298 0.548 18.045 1.00 89.50 85 CYS A CA 1
ATOM 643 C C . CYS A 1 85 ? -15.664 -0.344 16.859 1.00 89.50 85 CYS A C 1
ATOM 645 O O . CYS A 1 85 ? -16.837 -0.457 16.499 1.00 89.50 85 CYS A O 1
ATOM 647 N N . ILE A 1 86 ? -14.660 -0.976 16.261 1.00 92.12 86 ILE A N 1
ATOM 648 C CA . ILE A 1 86 ? -14.821 -1.877 15.123 1.00 92.12 86 ILE A CA 1
ATOM 649 C C . ILE A 1 86 ? -14.691 -3.311 15.625 1.00 92.12 86 ILE A C 1
ATOM 651 O O . ILE A 1 86 ? -13.672 -3.684 16.204 1.00 92.12 86 ILE A O 1
ATOM 655 N N . ALA A 1 87 ? -15.727 -4.108 15.381 1.00 93.06 87 ALA A N 1
ATOM 656 C CA . ALA A 1 87 ? -15.704 -5.552 15.553 1.00 93.06 87 ALA A CA 1
ATOM 657 C C . ALA A 1 87 ? -15.957 -6.192 14.189 1.00 93.06 87 ALA A C 1
ATOM 659 O O . ALA A 1 87 ? -17.009 -5.967 13.586 1.00 93.06 87 ALA A O 1
ATOM 660 N N . GLU A 1 88 ? -14.967 -6.930 13.703 1.00 95.69 88 GLU A N 1
ATOM 661 C CA . GLU A 1 88 ? -15.039 -7.669 12.450 1.00 95.69 88 GLU A CA 1
ATOM 662 C C . GLU A 1 88 ? -15.764 -9.007 12.656 1.00 95.69 88 GLU A C 1
ATOM 664 O O . GLU A 1 88 ? -15.497 -9.714 13.635 1.00 95.69 88 GLU A O 1
ATOM 669 N N . ASP A 1 89 ? -16.665 -9.366 11.740 1.00 93.62 89 ASP A N 1
ATOM 670 C CA . ASP A 1 89 ? -17.269 -10.701 11.695 1.00 93.62 89 ASP A CA 1
ATOM 671 C C . ASP A 1 89 ? -16.362 -11.741 10.998 1.00 93.62 89 ASP A C 1
ATOM 673 O O . ASP A 1 89 ? -15.213 -11.473 10.645 1.00 93.62 89 ASP A O 1
ATOM 677 N N . ASP A 1 90 ? -16.849 -12.972 10.844 1.00 92.88 90 ASP A N 1
ATOM 678 C CA . ASP A 1 90 ? -16.121 -14.073 10.204 1.00 92.88 90 ASP A CA 1
ATOM 679 C C . ASP A 1 90 ? -16.023 -13.955 8.672 1.00 92.88 90 ASP A C 1
ATOM 681 O O . ASP A 1 90 ? -15.274 -14.712 8.051 1.00 92.88 90 ASP A O 1
ATOM 685 N N . GLU A 1 91 ? -16.715 -12.985 8.073 1.00 90.81 91 GLU A N 1
ATOM 686 C CA . GLU A 1 91 ? -16.691 -12.671 6.642 1.00 90.81 91 GLU A CA 1
ATOM 687 C C . GLU A 1 91 ? -15.870 -11.406 6.328 1.00 90.81 91 GLU A C 1
ATOM 689 O O . GLU A 1 91 ? -15.719 -11.035 5.165 1.00 90.81 91 GLU A O 1
ATOM 694 N N . GLY A 1 92 ? -15.326 -10.730 7.343 1.00 90.69 92 GLY A N 1
ATOM 695 C CA . GLY A 1 92 ? -14.564 -9.494 7.175 1.00 90.69 92 GLY A CA 1
ATOM 696 C C . GLY A 1 92 ? -15.415 -8.227 7.084 1.00 90.69 92 GLY A C 1
ATOM 697 O O . GLY A 1 92 ? -14.888 -7.152 6.765 1.00 90.69 92 GLY A O 1
ATOM 698 N N . ASN A 1 93 ? -16.721 -8.323 7.358 1.00 92.94 93 ASN A N 1
ATOM 699 C CA . ASN A 1 93 ? -17.588 -7.159 7.455 1.00 92.94 93 ASN A CA 1
ATOM 700 C C . ASN A 1 93 ? -17.416 -6.472 8.798 1.00 92.94 93 ASN A C 1
ATOM 702 O O . ASN A 1 93 ? -17.172 -7.087 9.838 1.00 92.94 93 ASN A O 1
ATOM 706 N N . TRP A 1 94 ? -17.589 -5.158 8.771 1.00 91.12 94 TRP A N 1
ATOM 707 C CA . TRP A 1 94 ? -17.695 -4.352 9.975 1.00 91.12 94 TRP A CA 1
ATOM 708 C C . TRP A 1 94 ? -19.130 -3.842 10.056 1.00 91.12 94 TRP A C 1
ATOM 710 O O . TRP A 1 94 ? -19.805 -3.711 9.037 1.00 91.12 94 TRP A O 1
ATOM 720 N N . ASN A 1 95 ? -19.599 -3.500 11.253 1.00 82.44 95 ASN A N 1
ATOM 721 C CA . ASN A 1 95 ? -20.923 -2.902 11.449 1.00 82.44 95 ASN A CA 1
ATOM 722 C C . ASN A 1 95 ? -20.965 -1.421 10.990 1.00 82.44 95 ASN A C 1
ATOM 724 O O . ASN A 1 95 ? -21.349 -0.537 11.755 1.00 82.44 95 ASN A O 1
ATOM 728 N N . ILE A 1 96 ? -20.505 -1.144 9.764 1.00 79.50 96 ILE A N 1
ATOM 729 C CA . ILE A 1 96 ? -20.422 0.177 9.127 1.00 79.50 96 ILE A CA 1
ATOM 730 C C . ILE A 1 96 ? -21.081 0.137 7.736 1.00 79.50 96 ILE A C 1
ATOM 732 O O . ILE A 1 96 ? -21.291 -0.942 7.193 1.00 79.50 96 ILE A O 1
ATOM 736 N N . PRO A 1 97 ? -21.406 1.287 7.119 1.00 76.00 97 PRO A N 1
ATOM 737 C CA . PRO A 1 97 ? -22.058 1.308 5.810 1.00 76.00 97 PRO A CA 1
ATOM 738 C C . PRO A 1 97 ? -21.209 0.703 4.673 1.00 76.00 97 PRO A C 1
ATOM 740 O O . PRO A 1 97 ? -20.103 1.166 4.405 1.00 76.00 97 PRO A O 1
ATOM 743 N N . ASP A 1 98 ? -21.795 -0.212 3.894 1.00 67.12 98 ASP A N 1
ATOM 744 C CA . ASP A 1 98 ? -21.152 -0.941 2.777 1.00 67.12 98 ASP A CA 1
ATOM 745 C C . ASP A 1 98 ? -20.737 -0.085 1.555 1.00 67.12 98 ASP A C 1
ATOM 747 O O . ASP A 1 98 ? -20.295 -0.611 0.536 1.00 67.12 98 ASP A O 1
ATOM 751 N N . ARG A 1 99 ? -20.943 1.240 1.580 1.00 69.25 99 ARG A N 1
ATOM 752 C CA . ARG A 1 99 ? -20.755 2.133 0.411 1.00 69.25 99 ARG A CA 1
ATOM 753 C C . ARG A 1 99 ? -19.542 3.053 0.499 1.00 69.25 99 ARG A C 1
ATOM 755 O O . ARG A 1 99 ? -19.445 3.999 -0.283 1.00 69.25 99 ARG A O 1
ATOM 762 N N . LEU A 1 100 ? -18.650 2.816 1.450 1.00 80.75 100 LEU A N 1
ATOM 763 C CA . LEU A 1 100 ? -17.431 3.603 1.580 1.00 80.75 100 LEU A CA 1
ATOM 764 C C . LEU A 1 100 ? -16.387 3.131 0.566 1.00 80.75 100 LEU A C 1
ATOM 766 O O . LEU A 1 100 ? -16.206 1.931 0.367 1.00 80.75 100 LEU A O 1
ATOM 770 N N . ASP A 1 101 ? -15.699 4.071 -0.086 1.00 88.38 101 ASP A N 1
ATOM 771 C CA . ASP A 1 101 ? -14.530 3.714 -0.888 1.00 88.38 101 ASP A CA 1
ATOM 772 C C . ASP A 1 101 ? -13.384 3.232 0.013 1.00 88.38 101 ASP A C 1
ATOM 774 O O . ASP A 1 101 ? -13.353 3.502 1.217 1.00 88.38 101 ASP A O 1
ATOM 778 N N . SER A 1 102 ? -12.418 2.522 -0.568 1.00 92.12 102 SER A N 1
ATOM 779 C CA . SER A 1 102 ? -11.359 1.854 0.191 1.00 92.12 102 SER A CA 1
ATOM 780 C C . SER A 1 102 ? -10.538 2.808 1.067 1.00 92.12 102 SER A C 1
ATOM 782 O O . SER A 1 102 ? -10.126 2.435 2.171 1.00 92.12 102 SER A O 1
ATOM 784 N N . TRP A 1 103 ? -10.324 4.051 0.618 1.00 93.50 103 TRP A N 1
ATOM 785 C CA . TRP A 1 103 ? -9.593 5.056 1.390 1.00 93.50 103 TRP A CA 1
ATOM 786 C C . TRP A 1 103 ? -10.415 5.570 2.567 1.00 93.50 103 TRP A C 1
ATOM 788 O O . TRP A 1 103 ? -9.861 5.725 3.656 1.00 93.50 103 TRP A O 1
ATOM 798 N N . TRP A 1 104 ? -11.724 5.774 2.397 1.00 92.25 104 TRP A N 1
ATOM 799 C CA . TRP A 1 104 ? -12.614 6.104 3.515 1.00 92.25 104 TRP A CA 1
ATOM 800 C C . TRP A 1 104 ? -12.703 4.975 4.537 1.00 92.25 104 TRP A C 1
ATOM 802 O O . TRP A 1 104 ? -12.582 5.243 5.730 1.00 92.25 104 TRP A O 1
ATOM 812 N N . VAL A 1 105 ? -12.820 3.718 4.097 1.00 92.94 105 VAL A N 1
ATOM 813 C CA . VAL A 1 105 ? -12.807 2.557 5.005 1.00 92.94 105 VAL A CA 1
ATOM 814 C C . VAL A 1 105 ? -11.503 2.501 5.806 1.00 92.94 105 VAL A C 1
ATOM 816 O O . VAL A 1 105 ? -11.518 2.301 7.019 1.00 92.94 105 VAL A O 1
ATOM 819 N N . THR A 1 106 ? -10.363 2.740 5.154 1.00 95.06 106 THR A N 1
ATOM 820 C CA . THR A 1 106 ? -9.068 2.788 5.849 1.00 95.06 106 THR A CA 1
ATOM 821 C C . THR A 1 106 ? -9.007 3.954 6.834 1.00 95.06 106 THR A C 1
ATOM 823 O O . THR A 1 106 ? -8.500 3.798 7.941 1.00 95.06 106 THR A O 1
ATOM 826 N N . GLY A 1 107 ? -9.572 5.109 6.476 1.00 93.75 107 GLY A N 1
ATOM 827 C CA . GLY A 1 107 ? -9.734 6.246 7.380 1.00 93.75 107 GLY A CA 1
ATOM 828 C C . GLY A 1 107 ? -10.549 5.912 8.632 1.00 93.75 107 GLY A C 1
ATOM 829 O O . GLY A 1 107 ? -10.172 6.307 9.737 1.00 93.75 107 GLY A O 1
ATOM 830 N N . VAL A 1 108 ? -11.633 5.144 8.477 1.00 92.94 108 VAL A N 1
ATOM 831 C CA . VAL A 1 108 ? -12.442 4.629 9.593 1.00 92.94 108 VAL A CA 1
ATOM 832 C C . VAL A 1 108 ? -11.602 3.719 10.489 1.00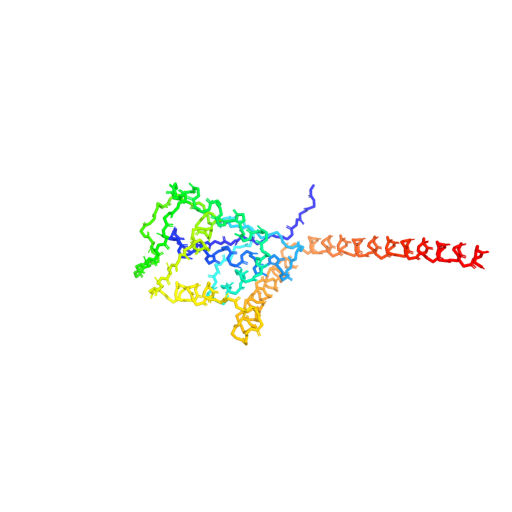 92.94 108 VAL A C 1
ATOM 834 O O . VAL A 1 108 ? -11.577 3.922 11.701 1.00 92.94 108 VAL A O 1
ATOM 837 N N . ALA A 1 109 ? -10.848 2.787 9.900 1.00 94.12 109 ALA A N 1
ATOM 838 C CA . ALA A 1 109 ? -9.965 1.878 10.632 1.00 94.12 109 ALA A CA 1
ATOM 839 C C . ALA A 1 109 ? -8.899 2.627 11.447 1.00 94.12 109 ALA A C 1
ATOM 841 O O . ALA A 1 109 ? -8.709 2.353 12.627 1.00 94.12 109 ALA A O 1
ATOM 842 N N . LEU A 1 110 ? -8.243 3.618 10.833 1.00 93.19 110 LEU A N 1
ATOM 843 C CA . LEU A 1 110 ? -7.233 4.461 11.483 1.00 93.19 110 LEU A CA 1
ATOM 844 C C . LEU A 1 110 ? -7.818 5.322 12.612 1.00 93.19 110 LEU A C 1
ATOM 846 O O . LEU A 1 110 ? -7.092 5.711 13.523 1.00 93.19 110 LEU A O 1
ATOM 850 N N . SER A 1 111 ? -9.110 5.649 12.538 1.00 91.06 111 SER A N 1
ATOM 851 C CA . SER A 1 111 ? -9.810 6.467 13.537 1.00 91.06 111 SER A CA 1
ATOM 852 C C . SER A 1 111 ? -10.370 5.660 14.702 1.00 91.06 111 SER A C 1
ATOM 854 O O . SER A 1 111 ? -10.845 6.258 15.675 1.00 91.06 111 SER A O 1
ATOM 856 N N . ALA A 1 112 ? -10.362 4.331 14.586 1.00 90.81 112 ALA A N 1
ATOM 857 C CA . ALA A 1 112 ? -10.925 3.429 15.569 1.00 90.81 112 ALA A CA 1
ATOM 858 C C . ALA A 1 112 ? -10.157 3.519 16.888 1.00 90.81 112 ALA A C 1
ATOM 860 O O . ALA A 1 112 ? -8.934 3.401 16.937 1.00 90.81 112 ALA A O 1
ATOM 861 N N . THR A 1 113 ? -10.891 3.713 17.980 1.00 88.88 113 THR A N 1
ATOM 862 C CA . THR A 1 113 ? -10.330 3.608 19.331 1.00 88.88 113 THR A CA 1
ATOM 863 C C . THR A 1 113 ? -10.102 2.157 19.727 1.00 88.88 113 THR A C 1
ATOM 865 O O . THR A 1 113 ? -9.237 1.871 20.549 1.00 88.88 113 THR A O 1
ATOM 868 N N . GLU A 1 114 ? -10.874 1.248 19.136 1.00 90.06 114 GLU A N 1
ATOM 869 C CA . GLU A 1 114 ? -10.741 -0.190 19.310 1.00 90.06 114 GLU A CA 1
ATOM 870 C C . GLU A 1 114 ? -11.045 -0.884 17.983 1.00 90.06 114 GLU A C 1
ATOM 872 O O . GLU A 1 114 ? -12.047 -0.579 17.334 1.00 90.06 114 GLU A O 1
ATOM 877 N N . PHE A 1 115 ? -10.180 -1.819 17.592 1.00 94.19 115 PHE A N 1
ATOM 878 C CA . PHE A 1 115 ? -10.370 -2.681 16.434 1.00 94.19 115 PHE A CA 1
ATOM 879 C C . PHE A 1 115 ? -10.150 -4.127 16.872 1.00 94.19 115 PHE A C 1
ATOM 881 O O . PHE A 1 115 ? -9.050 -4.489 17.297 1.00 94.19 115 PHE A O 1
ATOM 888 N N . VAL A 1 116 ? -11.178 -4.960 16.735 1.00 94.81 116 VAL A N 1
ATOM 889 C CA . VAL A 1 116 ? -11.115 -6.400 16.997 1.00 94.81 116 VAL A CA 1
ATOM 890 C C . VAL A 1 116 ? -11.288 -7.143 15.679 1.00 94.81 116 VAL A C 1
ATOM 892 O O . VAL A 1 116 ? -12.381 -7.165 15.115 1.00 94.81 116 VAL A O 1
ATOM 895 N N . GLY A 1 117 ? -10.193 -7.731 15.196 1.00 94.12 117 GLY A N 1
ATOM 896 C CA . GLY A 1 117 ? -10.185 -8.598 14.022 1.00 94.12 117 GLY A CA 1
ATOM 897 C C . GLY A 1 117 ? -10.514 -10.049 14.375 1.00 94.12 117 GLY A C 1
ATOM 898 O O . GLY A 1 117 ? -10.046 -10.562 15.394 1.00 94.12 117 GLY A O 1
ATOM 899 N N . THR A 1 118 ? -11.279 -10.705 13.509 1.00 94.94 118 THR A N 1
ATOM 900 C CA . THR A 1 118 ? -11.675 -12.118 13.589 1.00 94.94 118 THR A CA 1
ATOM 901 C C . THR A 1 118 ? -11.062 -12.927 12.445 1.00 94.94 118 THR A C 1
ATOM 903 O O . THR A 1 118 ? -10.645 -14.070 12.653 1.00 94.94 118 THR A O 1
ATOM 906 N N . THR A 1 119 ? -10.956 -12.3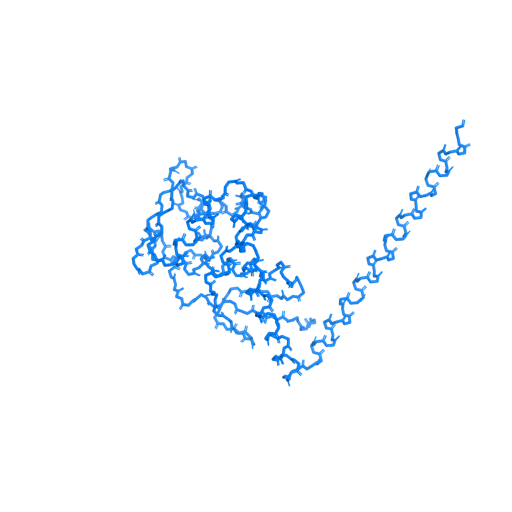44 11.248 1.00 95.06 119 THR A N 1
ATOM 907 C CA . THR A 1 119 ? -10.298 -12.978 10.098 1.00 95.06 119 THR A CA 1
ATOM 908 C C . THR A 1 119 ? -8.775 -12.871 10.217 1.00 95.06 119 THR A C 1
ATOM 910 O O . THR A 1 119 ? -8.250 -12.058 10.979 1.00 95.06 119 THR A O 1
ATOM 913 N N . THR A 1 120 ? -8.018 -13.676 9.460 1.00 94.81 120 THR A N 1
ATOM 914 C CA . THR A 1 120 ? -6.544 -13.583 9.458 1.00 94.81 120 THR A CA 1
ATOM 915 C C . THR A 1 120 ? -6.071 -12.185 9.047 1.00 94.81 120 THR A C 1
ATOM 917 O O . THR A 1 120 ? -5.245 -11.588 9.743 1.00 94.81 120 THR A O 1
ATOM 920 N N . THR A 1 121 ? -6.672 -11.624 7.997 1.00 95.06 121 THR A N 1
ATOM 921 C CA . THR A 1 121 ? -6.407 -10.262 7.527 1.00 95.06 121 THR A CA 1
ATOM 922 C C . THR A 1 121 ? -6.799 -9.214 8.564 1.00 95.06 121 THR A C 1
ATOM 924 O O . THR A 1 121 ? -6.019 -8.308 8.854 1.00 95.06 121 THR A O 1
ATOM 927 N N . GLY A 1 122 ? -7.984 -9.331 9.166 1.00 95.69 122 GLY A N 1
ATOM 928 C CA . GLY A 1 122 ? -8.450 -8.377 10.166 1.00 95.69 122 GLY A CA 1
ATOM 929 C C . GLY A 1 122 ? -7.609 -8.394 11.438 1.00 95.69 122 GLY A C 1
ATOM 930 O O . GLY A 1 122 ? -7.314 -7.331 11.981 1.00 95.69 122 GLY A O 1
ATOM 931 N N . ILE A 1 123 ? -7.136 -9.566 11.880 1.00 96.00 123 ILE A N 1
ATOM 932 C CA . ILE A 1 123 ? -6.163 -9.676 12.976 1.00 96.00 123 ILE A CA 1
ATOM 933 C C . ILE A 1 123 ? -4.865 -8.957 12.595 1.00 96.00 123 ILE A C 1
ATOM 935 O O . ILE A 1 123 ? -4.379 -8.136 13.370 1.00 96.00 123 ILE A O 1
ATOM 939 N N . ALA A 1 124 ? -4.323 -9.197 11.397 1.00 95.31 124 ALA A N 1
ATOM 940 C CA . ALA A 1 124 ? -3.102 -8.531 10.941 1.00 95.31 124 ALA A CA 1
ATOM 941 C C . ALA A 1 124 ? -3.257 -6.997 10.878 1.00 95.31 124 ALA A C 1
ATOM 943 O O . ALA A 1 124 ? -2.347 -6.260 11.275 1.00 95.31 124 ALA A O 1
ATOM 944 N N . ILE A 1 125 ? -4.417 -6.503 10.431 1.00 96.31 125 ILE A N 1
ATOM 945 C CA . ILE A 1 125 ? -4.754 -5.073 10.431 1.00 96.31 125 ILE A CA 1
ATOM 946 C C . ILE A 1 125 ? -4.819 -4.541 11.864 1.00 96.31 125 ILE A C 1
ATOM 948 O O . ILE A 1 125 ? -4.140 -3.560 12.164 1.00 96.31 125 ILE A O 1
ATOM 952 N N . ALA A 1 126 ? -5.561 -5.197 12.760 1.00 94.81 126 ALA A N 1
ATOM 953 C CA . ALA A 1 126 ? -5.684 -4.800 14.165 1.00 94.81 126 ALA A CA 1
ATOM 954 C C . ALA A 1 126 ? -4.310 -4.680 14.839 1.00 94.81 126 ALA A C 1
ATOM 956 O O . ALA A 1 126 ? -3.989 -3.683 15.487 1.00 94.81 126 ALA A O 1
ATOM 957 N N . GLU A 1 127 ? -3.466 -5.689 14.629 1.00 92.81 127 GLU A N 1
ATOM 958 C CA . GLU A 1 127 ? -2.105 -5.739 15.144 1.00 92.81 127 GLU A CA 1
ATOM 959 C C . GLU A 1 127 ? -1.226 -4.611 14.605 1.00 92.81 127 GLU A C 1
ATOM 961 O O . GLU A 1 127 ? -0.421 -4.054 15.351 1.00 92.81 127 GLU A O 1
ATOM 966 N N . THR A 1 128 ? -1.383 -4.269 13.327 1.00 93.62 128 THR A N 1
ATOM 967 C CA . THR A 1 128 ? -0.632 -3.192 12.672 1.00 93.62 128 THR A CA 1
ATOM 968 C C . THR A 1 128 ? -1.080 -1.820 13.168 1.00 93.62 128 THR A C 1
ATOM 970 O O . THR A 1 128 ? -0.239 -0.972 13.462 1.00 93.62 128 THR A O 1
ATOM 973 N N . LEU A 1 129 ? -2.390 -1.606 13.315 1.00 91.94 129 LEU A N 1
ATOM 974 C CA . LEU A 1 129 ? -2.969 -0.358 13.823 1.00 91.94 129 LEU A CA 1
ATOM 975 C C . LEU A 1 129 ? -2.617 -0.106 15.298 1.00 91.94 129 LEU A C 1
ATOM 977 O O . LEU A 1 129 ? -2.481 1.044 15.708 1.00 91.94 129 LEU A O 1
ATOM 981 N N . ALA A 1 130 ? -2.408 -1.163 16.086 1.00 90.81 130 ALA A N 1
ATOM 982 C CA . ALA A 1 130 ? -2.001 -1.059 17.488 1.00 90.81 130 ALA A CA 1
ATOM 983 C C . ALA A 1 130 ? -0.539 -0.600 17.690 1.00 90.81 130 ALA A C 1
ATOM 985 O O . ALA A 1 130 ? -0.135 -0.307 18.821 1.00 90.81 130 ALA A O 1
ATOM 986 N N . ILE A 1 131 ? 0.278 -0.536 16.630 1.00 88.12 131 ILE A N 1
ATOM 987 C CA . ILE A 1 131 ? 1.682 -0.113 16.722 1.00 88.12 131 ILE A CA 1
ATOM 988 C C . ILE A 1 131 ? 1.753 1.400 16.936 1.00 88.12 131 ILE A C 1
ATOM 990 O O . ILE A 1 131 ? 1.566 2.199 16.022 1.00 88.12 131 ILE A O 1
ATOM 994 N N . SER A 1 132 ? 2.106 1.796 18.157 1.00 80.56 132 SER A N 1
ATOM 995 C CA . SER A 1 132 ? 2.285 3.204 18.531 1.00 80.56 132 SER A CA 1
ATOM 996 C C . SER A 1 132 ? 3.720 3.703 18.331 1.00 80.56 132 SER A C 1
ATOM 998 O O . SER A 1 132 ? 3.934 4.889 18.075 1.00 80.56 132 SER A O 1
ATOM 1000 N N . ASN A 1 133 ? 4.715 2.812 18.396 1.00 80.44 133 ASN A N 1
ATOM 1001 C CA . ASN A 1 133 ? 6.123 3.151 18.214 1.00 80.44 133 ASN A CA 1
ATOM 1002 C C . ASN A 1 133 ? 6.712 2.465 16.973 1.00 80.44 133 ASN A C 1
ATOM 1004 O O . ASN A 1 133 ? 6.948 1.260 16.936 1.00 80.44 133 ASN A O 1
ATOM 1008 N N . ARG A 1 134 ? 7.047 3.279 15.966 1.00 76.62 134 ARG A N 1
ATOM 1009 C CA . ARG A 1 134 ? 7.592 2.813 14.680 1.00 76.62 134 ARG A CA 1
ATOM 1010 C C . ARG A 1 134 ? 9.003 2.217 14.760 1.00 76.62 134 ARG A C 1
ATOM 1012 O O . ARG A 1 134 ? 9.466 1.656 13.773 1.00 76.62 134 ARG A O 1
ATOM 1019 N N . THR A 1 135 ? 9.687 2.343 15.899 1.00 78.62 135 THR A N 1
ATOM 1020 C CA . THR A 1 135 ? 11.025 1.762 16.121 1.00 78.62 135 THR A CA 1
ATOM 1021 C C . THR A 1 135 ? 10.988 0.354 16.715 1.00 78.62 135 THR A C 1
ATOM 1023 O O . THR A 1 135 ? 12.033 -0.271 16.873 1.00 78.62 135 THR A O 1
ATOM 1026 N N . GLU A 1 136 ? 9.802 -0.160 17.048 1.00 87.56 136 GLU A N 1
ATOM 1027 C CA . GLU A 1 136 ? 9.652 -1.519 17.560 1.00 87.56 136 GLU A CA 1
ATOM 1028 C C . GLU A 1 136 ? 10.018 -2.562 16.498 1.00 87.56 136 GLU A C 1
ATOM 1030 O O . GLU A 1 136 ? 9.686 -2.420 15.322 1.00 87.56 136 GLU A O 1
ATOM 1035 N N . GLN A 1 137 ? 10.647 -3.659 16.928 1.00 88.44 137 GLN A N 1
ATOM 1036 C CA . GLN A 1 137 ? 11.066 -4.756 16.048 1.00 88.44 137 GLN A CA 1
ATOM 1037 C C . GLN A 1 137 ? 9.907 -5.301 15.197 1.00 88.44 137 GLN A C 1
ATOM 1039 O O . GLN A 1 137 ? 10.072 -5.571 14.013 1.00 88.44 137 GLN A O 1
ATOM 1044 N N . ARG A 1 138 ? 8.707 -5.380 15.778 1.00 88.12 138 ARG A N 1
ATOM 1045 C CA . ARG A 1 138 ? 7.492 -5.814 15.079 1.00 88.12 138 ARG A CA 1
ATOM 1046 C C . ARG A 1 138 ? 7.132 -4.910 13.894 1.00 88.12 138 ARG A C 1
ATOM 1048 O O . ARG A 1 138 ? 6.718 -5.406 12.852 1.00 88.12 138 ARG A O 1
ATOM 1055 N N . CYS A 1 139 ? 7.301 -3.593 14.042 1.00 88.88 139 CYS A N 1
ATOM 1056 C CA . CYS A 1 139 ? 7.081 -2.625 12.966 1.00 88.88 139 CYS A CA 1
ATOM 1057 C C . CYS A 1 139 ? 8.050 -2.886 11.807 1.00 88.88 139 CYS A C 1
ATOM 1059 O O . CYS A 1 139 ? 7.636 -2.947 10.652 1.00 88.88 139 CYS A O 1
ATOM 1061 N N . ILE A 1 140 ? 9.329 -3.106 12.129 1.00 89.69 140 ILE A N 1
ATOM 1062 C CA . ILE A 1 140 ? 10.369 -3.420 11.142 1.00 89.69 140 ILE A CA 1
ATOM 1063 C C . ILE A 1 140 ? 10.014 -4.708 10.389 1.00 89.69 140 ILE A C 1
ATOM 1065 O O . ILE A 1 140 ? 10.010 -4.711 9.163 1.00 89.69 140 ILE A O 1
ATOM 1069 N N . GLU A 1 141 ? 9.629 -5.770 11.098 1.00 92.31 141 GLU A N 1
ATOM 1070 C CA . GLU A 1 141 ? 9.260 -7.055 10.488 1.00 92.31 141 GLU A CA 1
ATOM 1071 C C . GLU A 1 141 ? 8.054 -6.944 9.543 1.00 92.31 141 GLU A C 1
ATOM 1073 O O . GLU A 1 141 ? 8.070 -7.516 8.451 1.00 92.31 141 GLU A O 1
ATOM 1078 N N . LEU A 1 142 ? 7.018 -6.187 9.922 1.00 93.25 142 LEU A N 1
ATOM 1079 C CA . LEU A 1 142 ? 5.856 -5.941 9.058 1.00 93.25 142 LEU A CA 1
ATOM 1080 C C . LEU A 1 142 ? 6.227 -5.121 7.818 1.00 93.25 142 LEU A C 1
ATOM 1082 O O . LEU A 1 142 ? 5.776 -5.430 6.714 1.00 93.25 142 LEU A O 1
ATOM 1086 N N . LEU A 1 143 ? 7.073 -4.100 7.977 1.00 92.81 143 LEU A N 1
ATOM 1087 C CA . LEU A 1 143 ? 7.569 -3.291 6.864 1.00 92.81 143 LEU A CA 1
ATOM 1088 C C . LEU A 1 143 ? 8.426 -4.114 5.895 1.00 92.81 143 LEU A C 1
ATOM 1090 O O . LEU A 1 143 ? 8.308 -3.932 4.684 1.00 92.81 143 LEU A O 1
ATOM 1094 N N . GLU A 1 144 ? 9.262 -5.019 6.404 1.00 93.25 144 GLU A N 1
ATOM 1095 C CA . GLU A 1 144 ? 10.085 -5.920 5.593 1.00 93.25 144 GLU A CA 1
ATOM 1096 C C . GLU A 1 144 ? 9.241 -6.942 4.827 1.00 93.25 144 GLU A C 1
ATOM 1098 O O . GLU A 1 144 ? 9.502 -7.184 3.647 1.00 93.25 144 GLU A O 1
ATOM 1103 N N . LYS A 1 145 ? 8.220 -7.529 5.466 1.00 95.00 145 LYS A N 1
ATOM 1104 C CA . LYS A 1 145 ? 7.268 -8.427 4.791 1.00 95.00 145 LYS A CA 1
ATOM 1105 C C . LYS A 1 145 ? 6.523 -7.708 3.673 1.00 95.00 145 LYS A C 1
ATOM 1107 O O . LYS A 1 145 ? 6.549 -8.169 2.536 1.00 95.00 145 LYS A O 1
ATOM 1112 N N . SER A 1 146 ? 5.970 -6.536 3.975 1.00 95.62 146 SER A N 1
ATOM 1113 C CA . SER A 1 146 ? 5.251 -5.707 3.006 1.00 95.62 146 SER A CA 1
ATOM 1114 C C . SER A 1 146 ? 6.138 -5.269 1.843 1.00 95.62 146 SER A C 1
ATOM 1116 O O . SER A 1 146 ? 5.717 -5.316 0.688 1.00 95.62 146 SER A O 1
ATOM 1118 N N . GLN A 1 147 ? 7.396 -4.915 2.119 1.00 94.19 147 GLN A N 1
ATOM 1119 C CA . GLN A 1 147 ? 8.363 -4.589 1.078 1.00 94.19 147 GLN A CA 1
ATOM 1120 C C . GLN A 1 147 ? 8.697 -5.801 0.203 1.00 94.19 147 GLN A C 1
ATOM 1122 O O . GLN A 1 147 ? 8.767 -5.655 -1.015 1.00 94.19 147 GLN A O 1
ATOM 1127 N N . ARG A 1 148 ? 8.900 -6.984 0.796 1.00 96.44 148 ARG A N 1
ATOM 1128 C CA . ARG A 1 148 ? 9.177 -8.215 0.044 1.00 96.44 148 ARG A CA 1
ATOM 1129 C C . ARG A 1 148 ? 8.019 -8.555 -0.887 1.00 96.44 148 ARG A C 1
ATOM 1131 O O . ARG A 1 148 ? 8.249 -8.709 -2.082 1.00 96.44 148 ARG A O 1
ATOM 1138 N N . TRP A 1 149 ? 6.798 -8.566 -0.355 1.00 96.75 149 TRP A N 1
ATOM 1139 C CA . TRP A 1 149 ? 5.586 -8.780 -1.139 1.00 96.75 149 TRP A CA 1
ATOM 1140 C C . TRP A 1 149 ? 5.491 -7.777 -2.300 1.00 96.75 149 TRP A C 1
ATOM 1142 O O . TRP A 1 149 ? 5.337 -8.174 -3.451 1.00 96.75 149 TRP A O 1
ATOM 1152 N N . ALA A 1 150 ? 5.675 -6.478 -2.035 1.00 96.38 150 ALA A N 1
ATOM 1153 C CA . ALA A 1 150 ? 5.592 -5.449 -3.072 1.00 96.38 150 ALA A CA 1
ATOM 1154 C C . ALA A 1 150 ? 6.647 -5.636 -4.175 1.00 96.38 150 ALA A C 1
ATOM 1156 O O . ALA A 1 150 ? 6.335 -5.479 -5.356 1.00 96.38 150 ALA A O 1
ATOM 1157 N N . MET A 1 151 ? 7.883 -5.994 -3.807 1.00 95.56 151 MET A N 1
ATOM 1158 C CA . MET A 1 151 ? 8.956 -6.264 -4.769 1.00 95.56 151 MET A CA 1
ATOM 1159 C C . MET A 1 151 ? 8.637 -7.456 -5.673 1.00 95.56 151 MET A C 1
ATOM 1161 O O . MET A 1 151 ? 8.880 -7.369 -6.873 1.00 95.56 151 MET A O 1
ATOM 1165 N N . GLU A 1 152 ? 8.044 -8.523 -5.136 1.00 96.69 152 GLU A N 1
ATOM 1166 C CA . GLU A 1 152 ? 7.620 -9.681 -5.933 1.00 96.69 152 GLU A CA 1
ATOM 1167 C C . GLU A 1 152 ? 6.574 -9.283 -6.988 1.00 96.69 152 GLU A C 1
ATOM 1169 O O . GLU A 1 152 ? 6.721 -9.620 -8.165 1.00 96.69 152 GLU A O 1
ATOM 1174 N N . GLN A 1 153 ? 5.581 -8.468 -6.609 1.00 96.50 153 GLN A N 1
ATOM 1175 C CA . GLN A 1 153 ? 4.570 -7.970 -7.553 1.00 96.50 153 GLN A CA 1
ATOM 1176 C C . GLN A 1 153 ? 5.176 -7.075 -8.648 1.00 96.50 153 GLN A C 1
ATOM 1178 O O . GLN A 1 153 ? 4.764 -7.131 -9.810 1.00 96.50 153 GLN A O 1
ATOM 1183 N N . ILE A 1 154 ? 6.163 -6.242 -8.296 1.00 94.75 154 ILE A N 1
ATOM 1184 C CA . ILE A 1 154 ? 6.875 -5.384 -9.253 1.00 94.75 154 ILE A CA 1
ATOM 1185 C C . ILE A 1 154 ? 7.715 -6.230 -10.214 1.00 94.75 154 ILE A C 1
ATOM 1187 O O . ILE A 1 154 ? 7.675 -5.992 -11.421 1.00 94.75 154 ILE A O 1
ATOM 1191 N N . ASP A 1 155 ? 8.442 -7.227 -9.716 1.00 95.12 155 ASP A N 1
ATOM 1192 C CA . ASP A 1 155 ? 9.254 -8.116 -10.550 1.00 95.12 155 ASP A CA 1
ATOM 1193 C C . ASP A 1 155 ? 8.392 -8.875 -11.567 1.00 95.12 155 ASP A C 1
ATOM 1195 O O . ASP A 1 155 ? 8.761 -8.989 -12.744 1.00 95.12 155 ASP A O 1
ATOM 1199 N N . ASP A 1 156 ? 7.214 -9.341 -11.151 1.00 95.12 156 ASP A N 1
ATOM 1200 C CA . ASP A 1 156 ? 6.269 -10.005 -12.044 1.00 95.12 156 ASP A CA 1
ATOM 1201 C C . ASP A 1 156 ? 5.669 -9.042 -13.078 1.00 95.12 156 ASP A C 1
ATOM 1203 O O . ASP A 1 156 ? 5.603 -9.389 -14.264 1.00 95.12 156 ASP A O 1
ATOM 1207 N N . LEU A 1 157 ? 5.334 -7.804 -12.689 1.00 94.50 157 LEU A N 1
ATOM 1208 C CA . LEU A 1 157 ? 4.935 -6.752 -13.632 1.00 94.50 157 LEU A CA 1
ATOM 1209 C C . LEU A 1 157 ? 6.031 -6.496 -14.673 1.00 94.50 157 LEU A C 1
ATOM 1211 O O . LEU A 1 157 ? 5.748 -6.431 -15.874 1.00 94.50 157 LEU A O 1
ATOM 1215 N N . LEU A 1 158 ? 7.282 -6.331 -14.236 1.00 93.25 158 LEU A N 1
ATOM 1216 C CA . LEU A 1 158 ? 8.413 -6.061 -15.123 1.00 93.25 158 LEU A CA 1
ATOM 1217 C C . LEU A 1 158 ? 8.635 -7.226 -16.089 1.00 93.25 158 LEU A C 1
ATOM 1219 O O . LEU A 1 158 ? 8.807 -7.000 -17.288 1.00 93.25 158 LEU A O 1
ATOM 1223 N N . ARG A 1 159 ? 8.558 -8.474 -15.611 1.00 93.38 159 ARG A N 1
ATOM 1224 C CA . ARG A 1 159 ? 8.686 -9.675 -16.450 1.00 93.38 159 ARG A CA 1
ATOM 1225 C C . ARG A 1 159 ? 7.560 -9.770 -17.484 1.00 93.38 159 ARG A C 1
ATOM 1227 O O . ARG A 1 159 ? 7.823 -10.023 -18.667 1.00 93.38 159 ARG A O 1
ATOM 1234 N N . ALA A 1 160 ? 6.317 -9.535 -17.066 1.00 91.94 160 ALA A N 1
ATOM 1235 C CA . ALA A 1 160 ? 5.155 -9.538 -17.950 1.00 91.94 160 ALA A CA 1
ATOM 1236 C C . ALA A 1 160 ? 5.244 -8.421 -19.005 1.00 91.94 160 ALA A C 1
ATOM 1238 O O . ALA A 1 160 ? 4.998 -8.654 -20.194 1.00 91.94 160 ALA A O 1
ATOM 1239 N N . THR A 1 161 ? 5.667 -7.223 -18.599 1.00 91.31 161 THR A N 1
ATOM 1240 C CA . THR A 1 161 ? 5.813 -6.069 -19.498 1.00 91.31 161 THR A CA 1
ATOM 1241 C C . THR A 1 161 ? 6.975 -6.259 -20.469 1.00 91.31 161 THR A C 1
ATOM 1243 O O . THR A 1 161 ? 6.828 -5.974 -21.653 1.00 91.31 161 THR A O 1
ATOM 1246 N N . ALA A 1 162 ? 8.106 -6.812 -20.025 1.00 89.69 162 ALA A N 1
ATOM 1247 C CA . ALA A 1 162 ? 9.244 -7.110 -20.898 1.00 89.69 162 ALA A CA 1
ATOM 1248 C C . ALA A 1 162 ? 8.857 -8.072 -22.029 1.00 89.69 162 ALA A C 1
ATOM 1250 O O . ALA A 1 162 ? 9.343 -7.945 -23.152 1.00 89.69 162 ALA A O 1
ATOM 1251 N N . THR A 1 163 ? 7.958 -9.010 -21.730 1.00 89.88 163 THR A N 1
ATOM 1252 C CA . THR A 1 163 ? 7.477 -10.002 -22.694 1.00 89.88 163 THR A CA 1
ATOM 1253 C C . THR A 1 163 ? 6.441 -9.417 -23.655 1.00 89.88 163 THR A C 1
ATOM 1255 O O . THR A 1 163 ? 6.489 -9.688 -24.853 1.00 89.88 163 THR A O 1
ATOM 1258 N N . SER A 1 164 ? 5.495 -8.624 -23.146 1.00 89.44 164 SER A N 1
ATOM 1259 C CA . SER A 1 164 ? 4.349 -8.126 -23.920 1.00 89.44 164 SER A CA 1
ATOM 1260 C C . SER A 1 164 ? 4.622 -6.807 -24.647 1.00 89.44 164 SER A C 1
ATOM 1262 O O . SER A 1 164 ? 4.205 -6.639 -25.793 1.00 89.44 164 SER A O 1
ATOM 1264 N N . ASN A 1 165 ? 5.326 -5.873 -24.006 1.00 86.62 165 ASN A N 1
ATOM 126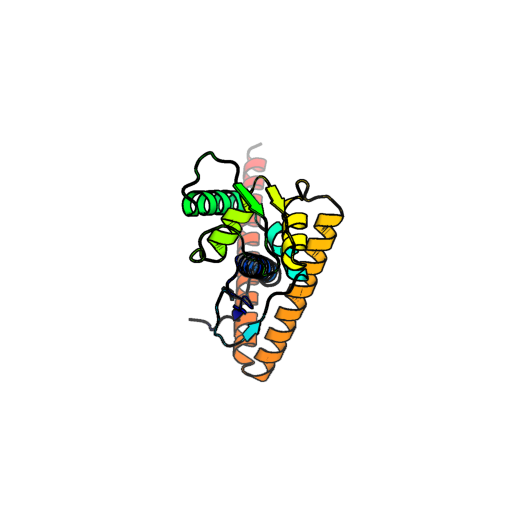5 C CA . ASN A 1 165 ? 5.629 -4.555 -24.551 1.00 86.62 165 ASN A CA 1
ATOM 1266 C C . ASN A 1 165 ? 6.934 -3.969 -23.959 1.00 86.62 165 ASN A C 1
ATOM 1268 O O . ASN A 1 165 ? 6.900 -3.066 -23.117 1.00 86.62 165 ASN A O 1
ATOM 1272 N N . PRO A 1 166 ? 8.113 -4.423 -24.427 1.00 88.00 166 PRO A N 1
ATOM 1273 C CA . PRO A 1 166 ? 9.406 -3.977 -23.897 1.00 88.00 166 PRO A CA 1
ATOM 1274 C C . PRO A 1 166 ? 9.694 -2.486 -24.131 1.00 88.00 166 PRO A C 1
ATOM 1276 O O . PRO A 1 166 ? 10.562 -1.922 -23.467 1.00 88.00 166 PRO A O 1
ATOM 1279 N N . ARG A 1 167 ? 8.976 -1.826 -25.053 1.00 88.69 167 ARG A N 1
ATOM 1280 C CA . ARG A 1 167 ? 9.139 -0.385 -25.302 1.00 88.69 167 ARG A CA 1
ATOM 1281 C C . ARG A 1 167 ? 8.707 0.449 -24.100 1.00 88.69 167 ARG A C 1
ATOM 1283 O O . ARG A 1 167 ? 9.423 1.375 -23.751 1.00 88.69 167 ARG A O 1
ATOM 1290 N N . ILE A 1 168 ? 7.624 0.062 -23.419 1.00 87.50 168 ILE A N 1
ATOM 1291 C CA . ILE A 1 168 ? 7.167 0.741 -22.194 1.00 87.50 168 ILE A CA 1
ATOM 1292 C C . ILE A 1 168 ? 8.271 0.731 -21.130 1.00 87.50 168 ILE A C 1
ATOM 1294 O O . ILE A 1 168 ? 8.509 1.744 -20.473 1.00 87.50 168 ILE A O 1
ATOM 1298 N N . LEU A 1 169 ? 8.985 -0.390 -20.979 1.00 88.75 169 LEU A N 1
ATOM 1299 C CA . LEU A 1 169 ? 10.108 -0.477 -20.042 1.00 88.75 169 LEU A CA 1
ATOM 1300 C C . LEU A 1 169 ? 11.268 0.426 -20.453 1.00 88.75 169 LEU A C 1
ATOM 1302 O O . LEU A 1 169 ? 11.799 1.142 -19.610 1.00 88.75 169 LEU A O 1
ATOM 1306 N N . ALA A 1 170 ? 11.643 0.418 -21.734 1.00 88.19 170 ALA A N 1
ATOM 1307 C CA . ALA A 1 170 ? 12.707 1.280 -22.237 1.00 88.19 170 ALA A CA 1
ATOM 1308 C C . ALA A 1 170 ? 12.380 2.767 -22.022 1.00 88.19 170 ALA A C 1
ATOM 1310 O O . ALA A 1 170 ? 13.220 3.503 -21.508 1.00 88.19 170 ALA A O 1
ATOM 1311 N N . ASP A 1 171 ? 11.152 3.184 -22.338 1.00 90.12 171 ASP A N 1
ATOM 1312 C CA . ASP A 1 171 ? 10.685 4.560 -22.157 1.00 90.12 171 ASP A CA 1
ATOM 1313 C C . ASP A 1 171 ? 10.649 4.954 -20.673 1.00 90.12 171 ASP A C 1
ATOM 1315 O O . ASP A 1 171 ? 11.064 6.056 -20.311 1.00 90.12 171 ASP A O 1
ATOM 1319 N N . THR A 1 172 ? 10.219 4.040 -19.795 1.00 89.06 172 THR A N 1
ATOM 1320 C CA . THR A 1 172 ? 10.221 4.262 -18.340 1.00 89.06 172 THR A CA 1
ATOM 1321 C C . THR A 1 172 ? 11.647 4.438 -17.813 1.00 89.06 172 THR A C 1
ATOM 1323 O O . THR A 1 172 ? 11.914 5.386 -17.078 1.00 89.06 172 THR A O 1
ATOM 1326 N N . LEU A 1 173 ? 12.587 3.579 -18.223 1.00 88.38 173 LEU A N 1
ATOM 1327 C CA . LEU A 1 173 ? 13.997 3.677 -17.828 1.00 88.38 173 LEU A CA 1
ATOM 1328 C C . LEU A 1 173 ? 14.655 4.965 -18.341 1.00 88.38 173 LEU A C 1
ATOM 1330 O O . LEU A 1 173 ? 15.402 5.605 -17.604 1.00 88.38 173 LEU A O 1
ATOM 1334 N N . LEU A 1 174 ? 14.354 5.372 -19.577 1.00 90.06 174 LEU A N 1
ATOM 1335 C CA . LEU A 1 174 ? 14.812 6.642 -20.150 1.00 90.06 174 LEU A CA 1
ATOM 1336 C C . LEU A 1 174 ? 14.281 7.846 -19.365 1.00 90.06 174 LEU A C 1
ATOM 1338 O O . LEU A 1 174 ? 15.053 8.748 -19.043 1.00 90.06 174 LEU A O 1
ATOM 1342 N N . SER A 1 175 ? 12.989 7.841 -19.022 1.00 88.75 175 SER A N 1
ATOM 1343 C CA . SER A 1 175 ? 12.374 8.892 -18.202 1.00 88.75 175 SER A CA 1
ATOM 1344 C C . SER A 1 175 ? 13.060 8.997 -16.842 1.00 88.75 175 SER A C 1
ATOM 1346 O O . SER A 1 175 ? 13.480 10.081 -16.449 1.00 88.75 175 SER A O 1
ATOM 1348 N N . LEU A 1 176 ? 13.245 7.863 -16.159 1.00 87.31 176 LEU A N 1
ATOM 1349 C CA . LEU A 1 176 ? 13.908 7.808 -14.856 1.00 87.31 176 LEU A CA 1
ATOM 1350 C C . LEU A 1 176 ? 15.361 8.293 -14.917 1.00 87.31 176 LEU A C 1
ATOM 1352 O O . LEU A 1 176 ? 15.794 9.045 -14.048 1.00 87.31 176 LEU A O 1
ATOM 1356 N N . SER A 1 177 ? 16.110 7.910 -15.955 1.00 87.94 177 SER A N 1
ATOM 1357 C CA . SER A 1 177 ? 17.485 8.383 -16.160 1.00 87.94 177 SER A CA 1
ATOM 1358 C C . SER A 1 177 ? 17.536 9.904 -16.308 1.00 87.94 177 SER A C 1
ATOM 1360 O O . SER A 1 177 ? 18.352 10.564 -15.669 1.00 87.94 177 SER A O 1
ATOM 1362 N N . SER A 1 178 ? 16.630 10.471 -17.109 1.00 89.38 178 SER A N 1
ATOM 1363 C CA . SER A 1 178 ? 16.560 11.917 -17.333 1.00 89.38 178 SER A CA 1
ATOM 1364 C C . SER A 1 178 ? 16.168 12.691 -16.068 1.00 89.38 178 SER A C 1
ATOM 1366 O O . SER A 1 178 ? 16.717 13.764 -15.803 1.00 89.38 178 SER A O 1
ATOM 1368 N N . GLU A 1 179 ? 15.259 12.147 -15.254 1.00 88.31 179 GLU A N 1
ATOM 1369 C CA . GLU A 1 179 ? 14.878 12.735 -13.964 1.00 88.31 179 GLU A CA 1
ATOM 1370 C C . GLU A 1 179 ? 16.063 12.768 -12.985 1.00 88.31 179 GLU A C 1
ATOM 1372 O O . GLU A 1 179 ? 16.299 13.792 -12.337 1.00 88.31 179 GLU A O 1
ATOM 1377 N N . VAL A 1 180 ? 16.856 11.692 -12.922 1.00 88.62 180 VAL A N 1
ATOM 1378 C CA . VAL A 1 180 ? 18.061 11.620 -12.078 1.00 88.62 180 VAL A CA 1
ATOM 1379 C C . VAL A 1 180 ? 19.126 12.623 -12.524 1.00 88.62 180 VAL A C 1
ATOM 1381 O O . VAL A 1 180 ? 19.689 13.324 -11.682 1.00 88.62 180 VAL A O 1
ATOM 1384 N N . GLU A 1 181 ? 19.382 12.733 -13.828 1.00 89.44 181 GLU A N 1
ATOM 1385 C CA . GLU A 1 181 ? 20.324 13.718 -14.382 1.00 89.44 181 GLU A CA 1
ATOM 1386 C C . GLU A 1 181 ? 19.896 15.151 -14.040 1.00 89.44 181 GLU A C 1
ATOM 1388 O O . GLU A 1 181 ? 20.685 15.932 -13.507 1.00 89.44 181 GLU A O 1
ATOM 1393 N N . THR A 1 182 ? 18.613 15.469 -14.233 1.00 90.75 182 THR A N 1
ATOM 1394 C CA . THR A 1 182 ? 18.056 16.795 -13.926 1.00 90.75 182 THR A CA 1
ATOM 1395 C C . THR A 1 182 ? 18.202 17.147 -12.441 1.00 90.75 182 THR A C 1
ATOM 1397 O O . THR A 1 182 ? 18.526 18.288 -12.084 1.00 90.75 182 THR A O 1
ATOM 1400 N N . LEU A 1 183 ? 17.974 16.176 -11.552 1.00 89.19 183 LEU A N 1
ATOM 1401 C CA . LEU A 1 183 ? 18.137 16.368 -10.112 1.00 89.19 183 LEU A CA 1
ATOM 1402 C C . LEU A 1 183 ? 19.606 16.611 -9.737 1.00 89.19 183 LEU A C 1
ATOM 1404 O O . LEU A 1 183 ? 19.894 17.507 -8.938 1.00 89.19 183 LEU A O 1
ATOM 1408 N N . ALA A 1 184 ? 20.531 15.848 -10.324 1.00 89.69 184 ALA A N 1
ATOM 1409 C CA . ALA A 1 184 ? 21.964 16.005 -10.095 1.00 89.69 184 ALA A CA 1
ATOM 1410 C C . ALA A 1 184 ? 22.466 17.387 -10.544 1.00 89.69 184 ALA A C 1
ATOM 1412 O O . ALA A 1 184 ? 23.158 18.065 -9.777 1.00 89.69 184 ALA A O 1
ATOM 1413 N N . ASP A 1 185 ? 22.051 17.845 -11.727 1.00 91.06 185 ASP A N 1
ATOM 1414 C CA . ASP A 1 185 ? 22.386 19.173 -12.252 1.00 91.06 185 ASP A CA 1
ATOM 1415 C C . ASP A 1 185 ? 21.848 20.287 -11.348 1.00 91.06 185 ASP A C 1
ATOM 1417 O O . ASP A 1 185 ? 22.567 21.226 -10.989 1.00 91.06 185 ASP A O 1
ATOM 1421 N N . THR A 1 186 ? 20.596 20.158 -10.904 1.00 89.12 186 THR A N 1
ATOM 1422 C CA . THR A 1 186 ? 19.977 21.118 -9.979 1.00 89.12 186 THR A CA 1
ATOM 1423 C C . THR A 1 186 ? 20.753 21.195 -8.663 1.00 89.12 186 THR A C 1
ATOM 1425 O O . THR A 1 186 ? 21.027 22.289 -8.160 1.00 89.12 186 THR A O 1
ATOM 1428 N N . HIS A 1 187 ? 21.163 20.049 -8.113 1.00 89.00 187 HIS A N 1
ATOM 1429 C CA . HIS A 1 187 ? 21.962 20.002 -6.892 1.00 89.00 187 HIS A CA 1
ATOM 1430 C C . HIS A 1 187 ? 23.347 20.639 -7.078 1.00 89.00 187 HIS A C 1
ATOM 1432 O O . HIS A 1 187 ? 23.796 21.397 -6.215 1.00 89.00 187 HIS A O 1
ATOM 1438 N N . ALA A 1 188 ? 24.011 20.390 -8.212 1.00 89.75 188 ALA A N 1
ATOM 1439 C CA . ALA A 1 188 ? 25.298 21.000 -8.535 1.00 89.75 188 ALA A CA 1
ATOM 1440 C C . ALA A 1 188 ? 25.203 22.534 -8.614 1.00 89.75 188 ALA A C 1
ATOM 1442 O O . ALA A 1 188 ? 26.047 23.231 -8.046 1.00 89.75 188 ALA A O 1
ATOM 1443 N N . ILE A 1 189 ? 24.146 23.066 -9.239 1.00 90.19 189 ILE A N 1
ATOM 1444 C CA . ILE A 1 189 ? 23.883 24.513 -9.313 1.00 90.19 189 ILE A CA 1
ATOM 1445 C C . ILE A 1 189 ? 23.66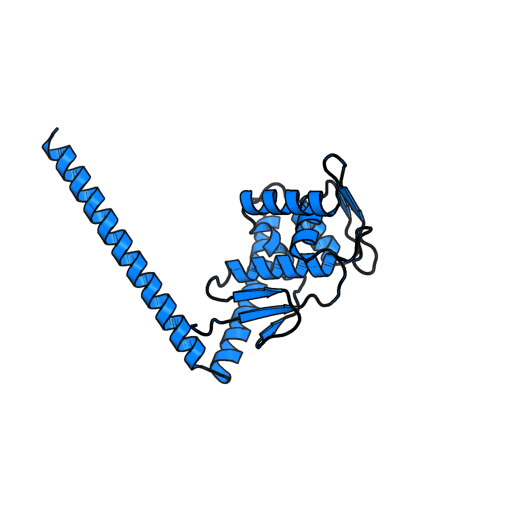7 25.105 -7.916 1.00 90.19 189 ILE A C 1
ATOM 1447 O O . ILE A 1 189 ? 24.251 26.141 -7.592 1.00 90.19 189 ILE A O 1
ATOM 1451 N N . LEU A 1 190 ? 22.847 24.463 -7.078 1.00 87.88 190 LEU A N 1
ATOM 1452 C CA . LEU A 1 190 ? 22.600 24.925 -5.709 1.00 87.88 190 LEU A CA 1
ATOM 1453 C C . LEU A 1 190 ? 23.888 24.934 -4.885 1.00 87.88 190 LEU A C 1
ATOM 1455 O O . LEU A 1 190 ? 24.186 25.925 -4.224 1.00 87.88 190 LEU A O 1
ATOM 1459 N N . ARG A 1 191 ? 24.693 23.871 -4.972 1.00 89.25 191 ARG A N 1
ATOM 1460 C CA . ARG A 1 191 ? 25.983 23.790 -4.281 1.00 89.25 191 ARG A CA 1
ATOM 1461 C C . ARG A 1 191 ? 26.952 24.880 -4.739 1.00 89.25 191 ARG A C 1
ATOM 1463 O O . ARG A 1 191 ? 27.600 25.490 -3.895 1.00 89.25 191 ARG A O 1
ATOM 1470 N N . ALA A 1 192 ? 27.038 25.142 -6.043 1.00 88.50 192 ALA A N 1
ATOM 1471 C CA . ALA A 1 192 ? 27.882 26.207 -6.581 1.00 88.50 192 ALA A CA 1
ATOM 1472 C C . ALA A 1 192 ? 27.446 27.592 -6.078 1.00 88.50 192 ALA A C 1
ATOM 1474 O O . ALA A 1 192 ? 28.296 28.403 -5.720 1.00 88.50 192 ALA A O 1
ATOM 1475 N N . ARG A 1 193 ? 26.132 27.844 -5.986 1.00 86.50 193 ARG A N 1
ATOM 1476 C CA . ARG A 1 193 ? 25.594 29.079 -5.393 1.00 86.50 193 ARG A CA 1
ATOM 1477 C C . ARG A 1 193 ? 25.945 29.204 -3.916 1.00 86.50 193 ARG A C 1
ATOM 1479 O O . ARG A 1 193 ? 26.480 30.229 -3.524 1.00 86.50 193 ARG A O 1
ATOM 1486 N N . TYR A 1 194 ? 25.727 28.153 -3.125 1.00 84.81 194 TYR A N 1
ATOM 1487 C CA . TYR A 1 194 ? 26.094 28.170 -1.708 1.00 84.81 194 TYR A CA 1
ATOM 1488 C C . TYR A 1 194 ? 27.590 28.411 -1.497 1.00 84.81 194 TYR A C 1
ATOM 1490 O O . TYR A 1 194 ? 27.959 29.154 -0.594 1.00 84.81 194 TYR A O 1
ATOM 1498 N N . GLN A 1 195 ? 28.452 27.822 -2.331 1.00 86.25 195 GLN A N 1
ATOM 1499 C CA . GLN A 1 195 ? 29.889 28.074 -2.253 1.00 86.25 195 GLN A CA 1
ATOM 1500 C C . GLN A 1 195 ? 30.223 29.535 -2.580 1.00 86.25 195 GLN A C 1
ATOM 1502 O O . GLN A 1 195 ? 30.961 30.162 -1.830 1.00 86.25 195 GLN A O 1
ATOM 1507 N N . ALA A 1 196 ? 29.632 30.096 -3.639 1.00 87.00 196 ALA A N 1
ATOM 1508 C CA . ALA A 1 196 ? 29.826 31.500 -3.995 1.00 87.00 196 ALA A CA 1
ATOM 1509 C C . ALA A 1 196 ? 29.344 32.460 -2.891 1.00 87.00 196 ALA A C 1
ATOM 1511 O O . ALA A 1 196 ? 30.009 33.458 -2.609 1.00 87.00 196 ALA A O 1
ATOM 1512 N N . ASP A 1 197 ? 28.225 32.148 -2.232 1.00 83.50 197 ASP A N 1
ATOM 1513 C CA . ASP A 1 197 ? 27.716 32.928 -1.100 1.00 83.50 197 ASP A CA 1
ATOM 1514 C C . ASP A 1 197 ? 28.679 32.861 0.103 1.00 83.50 197 ASP A C 1
ATOM 1516 O O . ASP A 1 197 ? 28.969 33.888 0.718 1.00 83.50 197 ASP A O 1
ATOM 1520 N N . ILE A 1 198 ? 29.226 31.678 0.418 1.00 80.19 198 ILE A N 1
ATOM 1521 C CA . ILE A 1 198 ? 30.233 31.492 1.481 1.00 80.19 198 ILE A CA 1
ATOM 1522 C C . ILE A 1 198 ? 31.513 32.278 1.181 1.00 80.19 198 ILE A C 1
ATOM 1524 O O . ILE A 1 198 ? 32.038 32.951 2.073 1.00 80.19 198 ILE A O 1
ATOM 1528 N N . ASP A 1 199 ? 32.008 32.208 -0.054 1.00 84.38 199 ASP A N 1
ATOM 1529 C CA . ASP A 1 199 ? 33.223 32.910 -0.475 1.00 84.38 199 ASP A CA 1
ATOM 1530 C C . ASP A 1 199 ? 33.015 34.431 -0.380 1.00 84.38 199 ASP A C 1
ATOM 1532 O O . ASP A 1 199 ? 33.839 35.135 0.201 1.00 84.38 199 ASP A O 1
ATOM 1536 N N . THR A 1 200 ? 31.852 34.927 -0.818 1.00 81.88 200 THR A N 1
ATOM 1537 C CA . THR A 1 200 ? 31.481 36.347 -0.704 1.00 81.88 200 THR A CA 1
ATOM 1538 C C . THR A 1 200 ? 31.438 36.803 0.755 1.00 81.88 200 THR A C 1
ATOM 1540 O O . THR A 1 200 ? 31.976 37.855 1.085 1.00 81.88 200 THR A O 1
ATOM 1543 N N . ILE A 1 201 ? 30.831 36.028 1.658 1.00 76.94 201 ILE A N 1
ATOM 1544 C CA . ILE A 1 201 ? 30.786 36.362 3.093 1.00 76.94 201 ILE A CA 1
ATOM 1545 C C . ILE A 1 201 ? 32.195 36.358 3.703 1.00 76.94 201 ILE A C 1
ATOM 1547 O O . ILE A 1 201 ? 32.506 37.217 4.525 1.00 76.94 201 ILE A O 1
ATOM 1551 N N . SER A 1 202 ? 33.051 35.425 3.283 1.00 63.78 202 SER A N 1
ATOM 1552 C CA . SER A 1 202 ? 34.426 35.294 3.780 1.00 63.78 202 SER A CA 1
ATOM 1553 C C . SER A 1 202 ? 35.342 36.434 3.323 1.00 63.78 202 SER A C 1
ATOM 1555 O O . SER A 1 202 ? 36.262 36.788 4.047 1.00 63.78 202 SER A O 1
ATOM 1557 N N . GLU A 1 203 ? 35.088 37.035 2.157 1.00 70.31 203 GLU A N 1
ATOM 1558 C CA . GLU A 1 203 ? 35.814 38.222 1.671 1.00 70.31 203 GLU A CA 1
ATOM 1559 C C . GLU A 1 203 ? 35.430 39.523 2.400 1.00 70.31 203 GLU A C 1
ATOM 1561 O O . GLU A 1 203 ? 36.174 40.503 2.349 1.00 70.31 203 GLU A O 1
ATOM 1566 N N . HIS A 1 204 ? 34.274 39.547 3.070 1.00 62.50 204 HIS A N 1
ATOM 1567 C CA . HIS A 1 204 ? 33.756 40.715 3.794 1.00 62.50 204 HIS A CA 1
ATOM 1568 C C . HIS A 1 204 ? 33.957 40.631 5.324 1.00 62.50 204 HIS A C 1
ATOM 1570 O O . HIS A 1 204 ? 33.444 41.490 6.048 1.00 62.50 204 HIS A O 1
ATOM 1576 N N . LEU A 1 205 ? 34.689 39.619 5.808 1.00 52.81 205 LEU A N 1
ATOM 1577 C CA . LEU A 1 205 ? 35.121 39.427 7.202 1.00 52.81 205 LEU A CA 1
ATOM 1578 C C . LEU A 1 205 ? 36.612 39.751 7.364 1.00 52.81 205 LEU A C 1
ATOM 1580 O O . LEU A 1 205 ? 36.958 40.333 8.417 1.00 52.81 205 LEU A O 1
#

pLDDT: mean 88.51, std 8.95, range [42.91, 97.0]

Secondary structure (DSSP, 8-state):
-----EEEE--SSSSHHHHHHHHHHHHHHHHH-TTSEEEESS-SSSEE---GGGGGGGGG--HHHHHHHHHHHHHHHT-SSS--EEEB-TTS-BSS-TT--HHHHHHHHHH-SEEE--SHHHHHHHHHHT---TTSHHHHHHHHHHHHHHHHHHHHHHHHHHHH-HHHHHHHHHHHHHHHHHHHHHHHHHHHHHHHHHHHHHHT-